Protein AF-A0A9E3QR11-F1 (afdb_monomer_lite)

pLDDT: mean 88.2, std 11.03, range [52.47, 98.56]

Radius of gyration: 28.75 Å; chains: 1; bounding box: 60×52×91 Å

Foldseek 3Di:
DVVVLVLQPAFPPLSVVVVVVLVVQLVVQLVVLVVVPDDSVRSNVRSVVVSPCDPVNSVVSRVVSFDPVLVVLVPDDPVVSVVVLLCQLVVVLVVVVVVQCVDPVSVVLQVLLPPLLVVLCVLLSVLSSLLSSLVCCCPVRVDPPPVSVVSLDCVSLVSLVVSQVSLVVSLVVLVVVLVVCVVVVNDDPVCSVVSNCSSVSSNVSSNVSSVVSVVSSVVSVVVVVVRPDPPPPPPPPDDPPDD

Secondary structure (DSSP, 8-state):
-HHHHHH--PPTTHHHHHHHHHHHHHHHHHHHHHHTT--HHHHHHHHHHHT---HHHHHHHHHHHS-HHHHHHHTS-HHHHHHHHHHHHHHHHHHHHHHHHHSHHHHHHHHHTHHHHHHHHHHHHHHHHHHHHHHIIIIIS----HHHHHT--SHHHHHHHHHHHHHHHHHHHHHHHHHHHHHTT-S-GGGHHHHTTTTHHHHHHHHHHHHHHHHHHHHHHHHHHHHS---------SS----

Sequence (243 aa):
MLELEARVDLPYPERALVIDELAGELEAAYAQHRASGLSPEAAEAAALDQLRLDPGAIASLEALHLPAVRRAVARLPASLSGWVELLAAALPLAGFMAFAFSEVPMLLFLREGGFALWLSLALGALALLLELQRAVVWLVLRDHSGASLRMDTPTPLYLAAATLCVGLQGAALGYYVVVGLWADGRLEGRRLPEALREPLPTLVVAATLAALVVLLHASIKAGLRALRVPSRPASSGEGEERR

Structure (mmCIF, N/CA/C/O backbone):
data_AF-A0A9E3QR11-F1
#
_entry.id   AF-A0A9E3QR11-F1
#
loop_
_atom_site.group_PDB
_atom_site.id
_atom_site.type_symbol
_atom_site.label_atom_id
_atom_site.label_alt_id
_atom_site.label_comp_id
_atom_site.label_asym_id
_atom_site.label_entity_id
_atom_site.label_seq_id
_atom_site.pdbx_PDB_ins_code
_atom_site.Cartn_x
_atom_site.Cartn_y
_atom_site.Cartn_z
_atom_site.occupancy
_atom_site.B_iso_or_equiv
_atom_site.auth_seq_id
_atom_site.auth_comp_id
_atom_site.auth_asym_id
_atom_site.auth_atom_id
_atom_site.pdbx_PDB_model_num
ATOM 1 N N . MET A 1 1 ? -15.166 -9.746 33.180 1.00 63.69 1 MET A N 1
ATOM 2 C CA . MET A 1 1 ? -14.322 -9.002 32.213 1.00 63.69 1 MET A CA 1
ATOM 3 C C . MET A 1 1 ? -14.346 -9.601 30.805 1.00 63.69 1 MET A C 1
ATOM 5 O O . MET A 1 1 ? -14.736 -8.886 29.896 1.00 63.69 1 MET A O 1
ATOM 9 N N . LEU A 1 2 ? -14.024 -10.891 30.612 1.00 69.81 2 LEU A N 1
ATOM 10 C CA . LEU A 1 2 ? -14.016 -11.541 29.281 1.00 69.81 2 LEU A CA 1
ATOM 11 C C . LEU A 1 2 ? -15.347 -11.433 28.509 1.00 69.81 2 LEU A C 1
ATOM 13 O O . LEU A 1 2 ? -15.344 -11.197 27.306 1.00 69.81 2 LEU A O 1
ATOM 17 N N . GLU A 1 3 ? -16.494 -11.543 29.189 1.00 75.50 3 GLU A N 1
ATOM 18 C CA . GLU A 1 3 ? -17.805 -11.328 28.551 1.00 75.50 3 GLU A CA 1
ATOM 19 C C . GLU A 1 3 ? -18.027 -9.880 28.095 1.00 75.50 3 GLU A C 1
ATOM 21 O O . GLU A 1 3 ? -18.687 -9.650 27.086 1.00 75.50 3 GLU A O 1
ATOM 26 N N . LEU A 1 4 ? -17.477 -8.899 28.814 1.00 70.31 4 LEU A N 1
ATOM 27 C CA . LEU A 1 4 ? -17.592 -7.484 28.458 1.00 70.31 4 LEU A CA 1
ATOM 28 C C . LEU A 1 4 ? -16.745 -7.180 27.215 1.00 70.31 4 LEU A C 1
ATOM 30 O O . LEU A 1 4 ? -17.220 -6.556 26.272 1.00 70.31 4 LEU A O 1
ATOM 34 N N . GLU A 1 5 ? -15.522 -7.712 27.179 1.00 75.31 5 GLU A N 1
ATOM 35 C CA . GLU A 1 5 ? -14.600 -7.606 26.044 1.00 75.31 5 GLU A CA 1
ATOM 36 C C . GLU A 1 5 ? -15.158 -8.249 24.764 1.00 75.31 5 GLU A C 1
ATOM 38 O O . GLU A 1 5 ? -14.897 -7.765 23.660 1.00 75.31 5 GLU A O 1
ATOM 43 N N . ALA A 1 6 ? -15.970 -9.302 24.908 1.00 77.19 6 ALA A N 1
ATOM 44 C CA . ALA A 1 6 ? -16.691 -9.929 23.803 1.00 77.19 6 ALA A CA 1
ATOM 45 C C . ALA A 1 6 ? -17.905 -9.112 23.319 1.00 77.19 6 ALA A C 1
ATOM 47 O O . ALA A 1 6 ? -18.309 -9.261 22.167 1.00 77.19 6 ALA A O 1
ATOM 48 N N . ARG A 1 7 ? -18.495 -8.268 24.179 1.00 77.44 7 ARG A N 1
ATOM 49 C CA . ARG A 1 7 ? -19.700 -7.475 23.874 1.00 77.44 7 ARG A CA 1
ATOM 50 C C . ARG A 1 7 ? -19.410 -6.097 23.282 1.00 77.44 7 ARG A C 1
ATOM 52 O O . ARG A 1 7 ? -20.295 -5.557 22.630 1.00 77.44 7 ARG A O 1
ATOM 59 N N . VAL A 1 8 ? -18.224 -5.539 23.517 1.00 76.88 8 VAL A N 1
ATOM 60 C CA . VAL A 1 8 ? -17.811 -4.237 22.971 1.00 76.88 8 VAL A CA 1
ATOM 61 C C . VAL A 1 8 ? -17.216 -4.434 21.573 1.00 76.88 8 VAL A C 1
ATOM 63 O O . VAL A 1 8 ? -16.134 -5.010 21.430 1.00 76.88 8 VAL A O 1
ATOM 66 N N . ASP A 1 9 ? -17.884 -3.933 20.532 1.00 76.12 9 ASP A N 1
ATOM 67 C CA . ASP A 1 9 ? -17.447 -4.040 19.132 1.00 76.12 9 ASP A CA 1
ATOM 68 C C . ASP A 1 9 ? -16.535 -2.870 18.718 1.00 76.12 9 ASP A C 1
ATOM 70 O O . ASP A 1 9 ? -16.694 -2.214 17.685 1.00 76.12 9 ASP A O 1
ATOM 74 N N . LEU A 1 10 ? -15.530 -2.592 19.553 1.00 72.69 10 LEU A N 1
ATOM 75 C CA . LEU A 1 10 ? -14.508 -1.585 19.266 1.00 72.69 10 LEU A CA 1
ATOM 76 C C . LEU A 1 10 ? -13.249 -2.209 18.665 1.00 72.69 10 LEU A C 1
ATOM 78 O O . LEU A 1 10 ? -12.872 -3.323 19.031 1.00 72.69 10 LEU A O 1
ATOM 82 N N . PRO A 1 11 ? -12.548 -1.512 17.762 1.00 68.88 11 PRO A N 1
ATOM 83 C CA . PRO A 1 11 ? -11.209 -1.919 17.365 1.00 68.88 11 PRO A CA 1
ATOM 84 C C . PRO A 1 11 ? -10.223 -1.675 18.523 1.00 68.88 11 PRO A C 1
ATOM 86 O O . PRO A 1 11 ? -10.481 -0.867 19.411 1.00 68.88 11 PRO A O 1
ATOM 89 N N . TYR A 1 12 ? -9.094 -2.385 18.547 1.00 66.25 12 TYR A N 1
ATOM 90 C CA . TYR A 1 12 ? -7.968 -2.012 19.417 1.00 66.25 12 TYR A CA 1
ATOM 91 C C . TYR A 1 12 ? -7.199 -0.820 18.814 1.00 66.25 12 TYR A C 1
ATOM 93 O O . TYR A 1 12 ? -7.068 -0.757 17.605 1.00 66.25 12 TYR A O 1
ATOM 101 N N . PRO A 1 13 ? -6.600 0.086 19.599 1.00 73.00 13 PRO A N 1
ATOM 102 C CA . PRO A 1 13 ? -6.490 0.076 21.054 1.00 73.00 13 PRO A CA 1
ATOM 103 C C . PRO A 1 13 ? -7.721 0.634 21.783 1.00 73.00 13 PRO A C 1
ATOM 105 O O . PRO A 1 13 ? -7.771 0.540 23.005 1.00 73.00 13 PRO A O 1
ATOM 108 N N . GLU A 1 14 ? -8.715 1.184 21.083 1.00 78.50 14 GLU A N 1
ATOM 109 C CA . GLU A 1 14 ? -9.886 1.831 21.692 1.00 78.50 14 GLU A CA 1
ATOM 110 C C . GLU A 1 14 ? -10.667 0.877 22.600 1.00 78.50 14 GLU A C 1
ATOM 112 O O . GLU A 1 14 ? -11.073 1.265 23.690 1.00 78.50 14 GLU A O 1
ATOM 117 N N . ARG A 1 15 ? -10.799 -0.395 22.205 1.00 81.56 15 ARG A N 1
ATOM 118 C CA . ARG A 1 15 ? -11.389 -1.440 23.051 1.00 81.56 15 ARG A CA 1
ATOM 119 C C . ARG A 1 15 ? -10.657 -1.583 24.385 1.00 81.56 15 ARG A C 1
ATOM 121 O O . ARG A 1 15 ? -11.309 -1.683 25.415 1.00 81.56 15 ARG A O 1
ATOM 128 N N . ALA A 1 16 ? -9.323 -1.586 24.371 1.00 81.06 16 ALA A N 1
ATOM 129 C CA . ALA A 1 16 ? -8.531 -1.709 25.594 1.00 81.06 16 ALA A CA 1
ATOM 130 C C . ALA A 1 16 ? -8.710 -0.485 26.497 1.00 81.06 16 ALA A C 1
ATOM 132 O O . ALA A 1 16 ? -8.875 -0.655 27.696 1.00 81.06 16 ALA A O 1
ATOM 133 N N . LEU A 1 17 ? -8.743 0.721 25.918 1.00 82.88 17 LEU A N 1
ATOM 134 C CA . LEU A 1 17 ? -8.998 1.955 26.667 1.00 82.88 17 LEU A CA 1
ATOM 135 C C . LEU A 1 17 ? -10.378 1.939 27.332 1.00 82.88 17 LEU A C 1
ATOM 137 O O . LEU A 1 17 ? -10.474 2.231 28.515 1.00 82.88 17 LEU A O 1
ATOM 141 N N . VAL A 1 18 ? -11.422 1.528 26.606 1.00 85.56 18 VAL A N 1
ATOM 142 C CA . VAL A 1 18 ? -12.781 1.431 27.163 1.00 85.56 18 VAL A CA 1
ATOM 143 C C . VAL A 1 18 ? -12.867 0.363 28.252 1.00 85.56 18 VAL A C 1
ATOM 145 O O . VAL A 1 18 ? -13.527 0.570 29.263 1.00 85.56 18 VAL A O 1
ATOM 148 N N . ILE A 1 19 ? -12.196 -0.779 28.082 1.00 87.25 19 ILE A N 1
ATOM 149 C CA . ILE A 1 19 ? -12.150 -1.816 29.121 1.00 87.25 19 ILE A CA 1
ATOM 150 C C . ILE A 1 19 ? -11.433 -1.305 30.376 1.00 87.25 19 ILE A C 1
ATOM 152 O O . ILE A 1 19 ? -11.893 -1.600 31.475 1.00 87.25 19 ILE A O 1
ATOM 156 N N . ASP A 1 20 ? -10.341 -0.554 30.222 1.00 87.56 20 ASP A N 1
ATOM 157 C CA . ASP A 1 20 ? -9.576 0.026 31.334 1.00 87.56 20 ASP A CA 1
ATOM 158 C C . ASP A 1 20 ? -10.377 1.121 32.061 1.00 87.56 20 ASP A C 1
ATOM 160 O O . ASP A 1 20 ? -10.442 1.139 33.288 1.00 87.56 20 ASP A O 1
ATOM 164 N N . GLU A 1 21 ? -11.088 1.970 31.313 1.00 87.75 21 GLU A N 1
ATOM 165 C CA . GLU A 1 21 ? -12.001 2.980 31.863 1.00 87.75 21 GLU A CA 1
ATOM 166 C C . GLU A 1 21 ? -13.141 2.326 32.660 1.00 87.75 21 GLU A C 1
ATOM 168 O O . GLU A 1 21 ? -13.361 2.666 33.823 1.00 87.75 21 GLU A O 1
ATOM 173 N N . LEU A 1 22 ? -13.799 1.310 32.090 1.00 89.94 22 LEU A N 1
ATOM 174 C CA . LEU A 1 22 ? -14.865 0.559 32.764 1.00 89.94 22 LEU A CA 1
ATOM 175 C C . LEU A 1 22 ? -14.355 -0.222 33.981 1.00 89.94 22 LEU A C 1
ATOM 177 O O . LEU A 1 22 ? -15.089 -0.389 34.955 1.00 89.94 22 LEU A O 1
ATOM 181 N N . ALA A 1 23 ? -13.110 -0.704 33.947 1.00 89.94 23 ALA A N 1
ATOM 182 C CA . ALA A 1 23 ? -12.474 -1.328 35.102 1.00 89.94 23 ALA A CA 1
ATOM 183 C C . ALA A 1 23 ? -12.284 -0.314 36.237 1.00 89.94 23 ALA A C 1
ATOM 185 O O . ALA A 1 23 ? -12.636 -0.610 37.379 1.00 89.94 23 ALA A O 1
ATOM 186 N N . GLY A 1 24 ? -11.809 0.892 35.915 1.00 91.56 24 GLY A N 1
ATOM 187 C CA . GLY A 1 24 ? -11.679 1.987 36.874 1.00 91.56 24 GLY A CA 1
ATOM 188 C C . GLY A 1 24 ? -13.022 2.415 37.475 1.00 91.56 24 GLY A C 1
ATOM 189 O O . GLY A 1 24 ? -13.122 2.601 38.689 1.00 91.56 24 GLY A O 1
ATOM 190 N N . GLU A 1 25 ? -14.078 2.512 36.661 1.00 92.62 25 GLU A N 1
ATOM 191 C CA . GLU A 1 25 ? -15.431 2.806 37.151 1.00 92.62 25 GLU A CA 1
ATOM 192 C C . GLU A 1 25 ? -15.971 1.696 38.063 1.00 92.62 25 GLU A C 1
ATOM 194 O O . GLU A 1 25 ? -16.582 1.986 39.096 1.00 92.62 25 GLU A O 1
ATOM 199 N N . LEU A 1 26 ? -15.709 0.429 37.727 1.00 92.81 26 LEU A N 1
ATOM 200 C CA . LEU A 1 26 ? -16.100 -0.718 38.547 1.00 92.81 26 LEU A CA 1
ATOM 201 C C . LEU A 1 26 ? -15.390 -0.720 39.899 1.00 92.81 26 LEU A C 1
ATOM 203 O O . LEU A 1 26 ? -16.038 -0.919 40.927 1.00 92.81 26 LEU A O 1
ATOM 207 N N . GLU A 1 27 ? -14.084 -0.460 39.915 1.00 94.31 27 GLU A N 1
ATOM 208 C CA . GLU A 1 27 ? -13.310 -0.340 41.151 1.00 94.31 27 GLU A CA 1
ATOM 209 C C . GLU A 1 27 ? -13.798 0.828 42.014 1.00 94.31 27 GLU A C 1
ATOM 211 O O . GLU A 1 27 ? -13.944 0.677 43.231 1.00 94.31 27 GLU A O 1
ATOM 216 N N . ALA A 1 28 ? -14.115 1.973 41.402 1.00 95.50 28 ALA A N 1
ATOM 217 C CA . ALA A 1 28 ? -14.655 3.131 42.105 1.00 95.50 28 ALA A CA 1
ATOM 218 C C . ALA A 1 28 ? -16.034 2.837 42.725 1.00 95.50 28 ALA A C 1
ATOM 220 O O . ALA A 1 28 ? -16.250 3.118 43.908 1.00 95.50 28 ALA A O 1
ATOM 221 N N . ALA A 1 29 ? -16.946 2.222 41.963 1.00 94.81 29 ALA A N 1
ATOM 222 C CA . ALA A 1 29 ? -18.263 1.816 42.451 1.00 94.81 29 ALA A CA 1
ATOM 223 C C . ALA A 1 29 ? -18.148 0.780 43.581 1.00 94.81 29 ALA A C 1
ATOM 225 O O . ALA A 1 29 ? -18.793 0.910 44.624 1.00 94.81 29 ALA A O 1
ATOM 226 N N . TYR A 1 30 ? -17.266 -0.210 43.427 1.00 95.19 30 TYR A N 1
ATOM 227 C CA . TYR A 1 30 ? -16.974 -1.188 44.471 1.00 95.19 30 TYR A CA 1
ATOM 228 C C . TYR A 1 30 ? -16.455 -0.518 45.751 1.00 95.19 30 TYR A C 1
ATOM 230 O O . TYR A 1 30 ? -16.974 -0.780 46.839 1.00 95.19 30 TYR A O 1
ATOM 238 N N . ALA A 1 31 ? -15.472 0.382 45.647 1.00 96.50 31 ALA A N 1
ATOM 239 C CA . ALA A 1 31 ? -14.917 1.099 46.793 1.00 96.50 31 ALA A CA 1
ATOM 240 C C . ALA A 1 31 ? -15.982 1.939 47.518 1.00 96.50 31 ALA A C 1
ATOM 242 O O . ALA A 1 31 ? -16.019 1.963 48.752 1.00 96.50 31 ALA A O 1
ATOM 243 N N . GLN A 1 32 ? -16.891 2.566 46.768 1.00 97.56 32 GLN A N 1
ATOM 244 C CA . GLN A 1 32 ? -18.028 3.301 47.319 1.00 97.56 32 GLN A CA 1
ATOM 245 C C . GLN A 1 32 ? -18.979 2.386 48.110 1.00 97.56 32 GLN A C 1
ATOM 247 O O . GLN A 1 32 ? -19.349 2.715 49.239 1.00 97.56 32 GLN A O 1
ATOM 252 N N . HIS A 1 33 ? -19.332 1.217 47.565 1.00 97.12 33 HIS A N 1
ATOM 253 C CA . HIS A 1 33 ? -20.176 0.219 48.241 1.00 97.12 33 HIS A CA 1
ATOM 254 C C . HIS A 1 33 ? -19.495 -0.408 49.464 1.00 97.12 33 HIS A C 1
ATOM 256 O O . HIS A 1 33 ? -20.130 -0.708 50.474 1.00 97.12 33 HIS A O 1
ATOM 262 N N . ARG A 1 34 ? -18.170 -0.555 49.434 1.00 97.81 34 ARG A N 1
ATOM 263 C CA . ARG A 1 34 ? -17.393 -0.967 50.611 1.00 97.81 34 ARG A CA 1
ATOM 264 C C . ARG A 1 34 ? -17.427 0.089 51.709 1.00 97.81 34 ARG A C 1
ATOM 266 O O . ARG A 1 34 ? -17.593 -0.260 52.877 1.00 97.81 34 ARG A O 1
ATOM 273 N N . ALA A 1 35 ? -17.312 1.366 51.348 1.00 97.44 35 ALA A N 1
ATOM 274 C CA . ALA A 1 35 ? -17.381 2.474 52.297 1.00 97.44 35 ALA A CA 1
ATOM 275 C C . ALA A 1 35 ? -18.769 2.616 52.951 1.00 97.44 35 ALA A C 1
ATOM 277 O O . ALA A 1 35 ? -18.856 3.077 54.088 1.00 97.44 35 ALA A O 1
ATOM 278 N N . SER A 1 36 ? -19.842 2.173 52.284 1.00 97.12 36 SER A N 1
ATOM 279 C CA . SER A 1 36 ? -21.196 2.128 52.857 1.00 97.12 36 SER A CA 1
ATOM 280 C C . SER A 1 36 ? -21.457 0.911 53.758 1.00 97.12 36 SER A C 1
ATOM 282 O O . SER A 1 36 ? -22.539 0.796 54.333 1.00 97.12 36 SER A O 1
ATOM 284 N N . GLY A 1 37 ? -20.465 0.030 53.937 1.00 98.00 37 GLY A N 1
ATOM 285 C CA . GLY A 1 37 ? -20.519 -1.096 54.871 1.00 98.00 37 GLY A CA 1
ATOM 286 C C . GLY A 1 37 ? -20.979 -2.423 54.266 1.00 98.00 37 GLY A C 1
ATOM 287 O O . GLY A 1 37 ? -21.199 -3.375 55.016 1.00 98.00 37 GLY A O 1
ATOM 288 N N . LEU A 1 38 ? -21.110 -2.528 52.938 1.00 98.00 38 LEU A N 1
ATOM 289 C CA . LEU A 1 38 ? -21.446 -3.798 52.291 1.00 98.00 38 LEU A CA 1
ATOM 290 C C . LEU A 1 38 ? -20.303 -4.820 52.421 1.00 98.00 38 LEU A C 1
ATOM 292 O O . LEU A 1 38 ? -19.108 -4.486 52.424 1.00 98.00 38 LEU A O 1
ATOM 296 N N . SER A 1 39 ? -20.672 -6.102 52.510 1.00 97.56 39 SER A N 1
ATOM 297 C CA . SER A 1 39 ? -19.702 -7.198 52.419 1.00 97.56 39 SER A CA 1
ATOM 298 C C . SER A 1 39 ? -18.997 -7.170 51.051 1.00 97.56 39 SER A C 1
ATOM 300 O O . SER A 1 39 ? -19.536 -6.589 50.111 1.00 97.56 39 SER A O 1
ATOM 302 N N . PRO A 1 40 ? -17.796 -7.763 50.912 1.00 96.12 40 PRO A N 1
ATOM 303 C CA . PRO A 1 40 ? -17.062 -7.747 49.644 1.00 96.12 40 PRO A CA 1
ATOM 304 C C . PRO A 1 40 ? -17.897 -8.292 48.478 1.00 96.12 40 PRO A C 1
ATOM 306 O O . PRO A 1 40 ? -18.064 -7.613 47.473 1.00 96.12 40 PRO A O 1
ATOM 309 N N . GLU A 1 41 ? -18.518 -9.456 48.667 1.00 95.31 41 GLU A N 1
ATOM 310 C CA . GLU A 1 41 ? -19.367 -10.103 47.659 1.00 95.31 41 GLU A CA 1
ATOM 311 C C . GLU A 1 41 ? -20.591 -9.246 47.292 1.00 95.31 41 GLU A C 1
ATOM 313 O O . GLU A 1 41 ? -20.936 -9.113 46.120 1.00 95.31 41 GLU A O 1
ATOM 318 N N . ALA A 1 42 ? -21.234 -8.613 48.283 1.00 95.88 42 ALA A N 1
ATOM 319 C CA . ALA A 1 42 ? -22.389 -7.752 48.037 1.00 95.88 42 ALA A CA 1
ATOM 320 C C . ALA A 1 42 ? -21.998 -6.440 47.339 1.00 95.88 42 ALA A C 1
ATOM 322 O O . ALA A 1 42 ? -22.742 -5.958 46.489 1.00 95.88 42 ALA A O 1
ATOM 3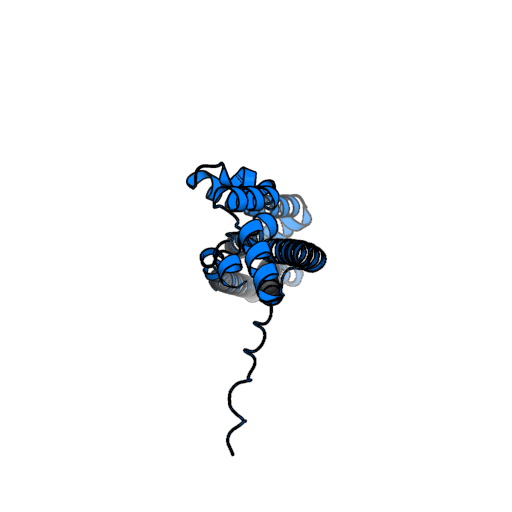23 N N . ALA A 1 43 ? -20.838 -5.870 47.678 1.00 94.25 43 ALA A N 1
ATOM 324 C CA . ALA A 1 43 ? -20.316 -4.665 47.043 1.00 94.25 43 ALA A CA 1
ATOM 325 C C . ALA A 1 43 ? -19.929 -4.920 45.581 1.00 94.25 43 ALA A C 1
ATOM 327 O O . ALA A 1 43 ? -20.207 -4.083 44.728 1.00 94.25 43 ALA A O 1
ATOM 328 N N . GLU A 1 44 ? -19.333 -6.076 45.282 1.00 91.62 44 GLU A N 1
ATOM 329 C CA . GLU A 1 44 ? -19.010 -6.484 43.912 1.00 91.62 44 GLU A CA 1
ATOM 330 C C . GLU A 1 44 ? -20.280 -6.696 43.083 1.00 91.62 44 GLU A C 1
ATOM 332 O O . GLU A 1 44 ? -20.412 -6.124 42.001 1.00 91.62 44 GLU A O 1
ATOM 337 N N . ALA A 1 45 ? -21.255 -7.442 43.613 1.00 92.06 45 ALA A N 1
ATOM 338 C CA . ALA A 1 45 ? -22.534 -7.653 42.941 1.00 92.06 45 ALA A CA 1
ATOM 339 C C . ALA A 1 45 ? -23.281 -6.331 42.685 1.00 92.06 45 ALA A C 1
ATOM 341 O O . ALA A 1 45 ? -23.808 -6.125 41.592 1.00 92.06 45 ALA A O 1
ATOM 342 N N . ALA A 1 46 ? -23.291 -5.418 43.661 1.00 94.19 46 ALA A N 1
ATOM 343 C CA . ALA A 1 46 ? -23.912 -4.103 43.521 1.00 94.19 46 ALA A CA 1
ATOM 344 C C . ALA A 1 46 ? -23.177 -3.210 42.509 1.00 94.19 46 ALA A C 1
ATOM 346 O O . ALA A 1 46 ? -23.828 -2.534 41.714 1.00 94.19 46 ALA A O 1
ATOM 347 N N . ALA A 1 47 ? -21.840 -3.225 42.498 1.00 92.56 47 ALA A N 1
ATOM 348 C CA . ALA A 1 47 ? -21.042 -2.481 41.527 1.00 92.56 47 ALA A CA 1
ATOM 349 C C . ALA A 1 47 ? -21.287 -2.988 40.097 1.00 92.56 47 ALA A C 1
ATOM 351 O O . ALA A 1 47 ? -21.499 -2.187 39.190 1.00 92.56 47 ALA A O 1
ATOM 352 N N . LEU A 1 48 ? -21.338 -4.311 39.904 1.00 90.50 48 LEU A N 1
ATOM 353 C CA . LEU A 1 48 ? -21.660 -4.920 38.612 1.00 90.50 48 LEU A CA 1
ATOM 354 C C . LEU A 1 48 ? -23.084 -4.596 38.151 1.00 90.50 48 LEU A C 1
ATOM 356 O O . LEU A 1 48 ? -23.281 -4.336 36.967 1.00 90.50 48 LEU A O 1
ATOM 360 N N . ASP A 1 49 ? -24.069 -4.603 39.055 1.00 91.69 49 ASP A N 1
ATOM 361 C CA . ASP A 1 49 ? -25.453 -4.255 38.712 1.00 91.69 49 ASP A CA 1
ATOM 362 C C . ASP A 1 49 ? -25.592 -2.764 38.362 1.00 91.69 49 ASP A C 1
ATOM 364 O O . ASP A 1 49 ? -26.259 -2.420 37.388 1.00 91.69 49 ASP A O 1
ATOM 368 N N . GLN A 1 50 ? -24.877 -1.887 39.075 1.00 90.94 50 GLN A N 1
ATOM 369 C CA . GLN A 1 50 ? -24.797 -0.454 38.775 1.00 90.94 50 GLN A CA 1
ATOM 370 C C . GLN A 1 50 ? -24.141 -0.175 37.413 1.00 90.94 50 GLN A C 1
ATOM 372 O O . GLN A 1 50 ? -24.572 0.729 36.700 1.00 90.94 50 GLN A O 1
ATOM 377 N N . LEU A 1 51 ? -23.132 -0.966 37.038 1.00 88.06 51 LEU A N 1
ATOM 378 C CA . LEU A 1 51 ? -22.433 -0.906 35.749 1.00 88.06 51 LEU A CA 1
ATOM 379 C C . LEU A 1 51 ? -23.022 -1.847 34.695 1.00 88.06 51 LEU A C 1
ATOM 381 O O . LEU A 1 51 ? -22.352 -2.169 33.709 1.00 88.06 51 LEU A O 1
ATOM 385 N N . ARG A 1 52 ? -24.278 -2.293 34.843 1.00 86.00 52 ARG A N 1
ATOM 386 C CA . ARG A 1 52 ? -24.958 -3.019 33.764 1.00 86.00 52 ARG A CA 1
ATOM 387 C C . ARG A 1 52 ? -25.121 -2.106 32.562 1.00 86.00 52 ARG A C 1
ATOM 389 O O . ARG A 1 52 ? -26.093 -1.370 32.438 1.00 86.00 52 ARG A O 1
ATOM 396 N N . LEU A 1 53 ? -24.171 -2.228 31.643 1.00 80.00 53 LEU A N 1
ATOM 397 C CA . LEU A 1 53 ? -24.231 -1.608 30.336 1.00 80.00 53 LEU A CA 1
ATOM 398 C C . LEU A 1 53 ? -25.360 -2.275 29.547 1.00 80.00 53 LEU A C 1
ATOM 400 O O . LEU A 1 53 ? -25.255 -3.420 29.072 1.00 80.00 53 LEU A O 1
ATOM 404 N N . ASP A 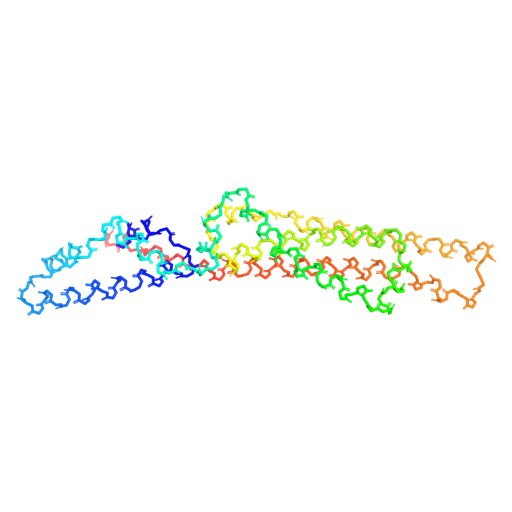1 54 ? -26.472 -1.558 29.447 1.00 86.75 54 ASP A N 1
ATOM 405 C CA . ASP A 1 54 ? -27.521 -1.888 28.506 1.00 86.75 54 ASP A CA 1
ATOM 406 C C . ASP A 1 54 ? -26.976 -1.742 27.067 1.00 86.75 54 ASP A C 1
ATOM 408 O O . ASP A 1 54 ? -25.973 -1.061 26.828 1.00 86.75 54 ASP A O 1
ATOM 412 N N . PRO A 1 55 ? -27.592 -2.401 26.071 1.00 82.06 55 PRO A N 1
ATOM 413 C CA . PRO A 1 55 ? -27.133 -2.299 24.686 1.00 82.06 55 PRO A CA 1
ATOM 414 C C . PRO A 1 55 ? -27.051 -0.848 24.175 1.00 82.06 55 PRO A C 1
ATOM 416 O O . PRO A 1 55 ? -26.212 -0.548 23.327 1.00 82.06 55 PRO A O 1
ATOM 419 N N . GLY A 1 56 ? -27.888 0.055 24.704 1.00 85.25 56 GLY A N 1
ATOM 420 C CA . GLY A 1 56 ? -27.869 1.481 24.378 1.00 85.25 56 GLY A CA 1
ATOM 421 C C . GLY A 1 56 ? -26.634 2.220 24.908 1.00 85.25 56 GLY A C 1
ATOM 422 O O . GLY A 1 56 ? -26.026 2.994 24.162 1.00 85.25 56 GLY A O 1
ATOM 423 N N . ALA A 1 57 ? -26.222 1.967 26.154 1.00 85.25 57 ALA A N 1
ATOM 424 C CA . ALA A 1 57 ? -25.001 2.531 26.727 1.00 85.25 57 ALA A CA 1
ATOM 425 C C . ALA A 1 57 ? -23.753 2.031 25.997 1.00 85.25 57 ALA A C 1
ATOM 427 O O . ALA A 1 57 ? -22.886 2.845 25.684 1.00 85.25 57 ALA A O 1
ATOM 428 N N . ILE A 1 58 ? -23.691 0.737 25.647 1.00 83.06 58 ILE A N 1
ATOM 429 C CA . ILE A 1 58 ? -22.571 0.178 24.866 1.00 83.06 58 ILE A CA 1
ATOM 430 C C . ILE A 1 58 ? -22.451 0.909 23.524 1.00 83.06 58 ILE A C 1
ATOM 432 O O . ILE A 1 58 ? -21.389 1.441 23.214 1.00 83.06 58 ILE A O 1
ATOM 436 N N . ALA A 1 59 ? -23.548 1.035 22.773 1.00 81.25 59 ALA A N 1
ATOM 437 C CA . ALA A 1 59 ? -23.542 1.742 21.491 1.00 81.25 59 ALA A CA 1
ATOM 438 C C . ALA A 1 59 ? -23.144 3.227 21.626 1.00 81.25 59 ALA A C 1
ATOM 440 O O . ALA A 1 59 ? -22.508 3.799 20.738 1.00 81.25 59 ALA A O 1
ATOM 441 N N . SER A 1 60 ? -23.501 3.865 22.744 1.00 83.75 60 SER A N 1
ATOM 442 C CA . SER A 1 60 ? -23.145 5.261 23.026 1.00 83.75 60 SER A CA 1
ATOM 443 C C . SER A 1 60 ? -21.654 5.421 23.345 1.00 83.75 60 SER A C 1
ATOM 445 O O . SER A 1 60 ? -21.005 6.321 22.808 1.00 83.75 60 SER A O 1
ATOM 447 N N . LEU A 1 61 ? -21.097 4.517 24.158 1.00 83.25 61 LEU A N 1
ATOM 448 C CA . LEU A 1 61 ? -19.661 4.414 24.440 1.00 83.25 61 LEU A CA 1
ATOM 449 C C . LEU A 1 61 ? -18.863 4.180 23.154 1.00 83.25 61 LEU A C 1
ATOM 451 O O . LEU A 1 61 ? -17.876 4.873 22.894 1.00 83.25 61 LEU A O 1
ATOM 455 N N . GLU A 1 62 ? -19.344 3.274 22.303 1.00 82.12 62 GLU A N 1
ATOM 456 C CA . GLU A 1 62 ? -18.744 2.998 21.002 1.00 82.12 62 GLU A CA 1
ATOM 457 C C . GLU A 1 62 ? -18.734 4.243 20.105 1.00 82.12 62 GLU A C 1
ATOM 459 O O . GLU A 1 62 ? -17.707 4.607 19.527 1.00 82.12 62 GLU A O 1
ATOM 464 N N . ALA A 1 63 ? -19.857 4.961 20.032 1.00 81.44 63 ALA A N 1
ATOM 465 C CA . ALA A 1 63 ? -19.990 6.168 19.219 1.00 81.44 63 ALA A CA 1
ATOM 466 C C . ALA A 1 63 ? -19.075 7.325 19.663 1.00 81.44 63 ALA A C 1
ATOM 468 O O . ALA A 1 63 ? -18.702 8.161 18.825 1.00 81.44 63 ALA A O 1
ATOM 469 N N . LEU A 1 64 ? -18.722 7.384 20.951 1.00 82.62 64 LEU A N 1
ATOM 470 C CA . LEU A 1 64 ? -17.779 8.361 21.504 1.00 82.62 64 LEU A CA 1
ATOM 471 C C . LEU A 1 64 ? -16.330 8.044 21.116 1.00 82.62 64 LEU A C 1
ATOM 473 O O . LEU A 1 64 ? -15.563 8.965 20.837 1.00 82.62 64 LEU A O 1
ATOM 477 N N . HIS A 1 65 ? -15.984 6.758 21.031 1.00 80.25 65 HIS A N 1
ATOM 478 C CA . HIS A 1 65 ? -14.611 6.296 20.814 1.00 80.25 65 HIS A CA 1
ATOM 479 C C . HIS A 1 65 ? -14.267 6.049 19.340 1.00 80.25 65 HIS A C 1
ATOM 481 O O . HIS A 1 65 ? -13.094 5.961 18.976 1.00 80.25 65 HIS A O 1
ATOM 487 N N . LEU A 1 66 ? -15.264 5.983 18.453 1.00 77.75 66 LEU A N 1
ATOM 488 C CA . LEU A 1 66 ? -15.025 5.811 17.022 1.00 77.75 66 LEU A CA 1
ATOM 489 C C . LEU A 1 66 ? -14.370 7.059 16.388 1.00 77.75 66 LEU A C 1
ATOM 491 O O . LEU A 1 66 ? -14.916 8.171 16.488 1.00 77.75 66 LEU A O 1
ATOM 495 N N . PRO A 1 67 ? -13.268 6.893 15.624 1.00 80.44 67 PRO A N 1
ATOM 496 C CA . PRO A 1 67 ? -12.650 7.983 14.876 1.00 80.44 67 PRO A CA 1
ATOM 497 C C . PRO A 1 67 ? -13.675 8.734 14.021 1.00 80.44 67 PRO A C 1
ATOM 499 O O . PRO A 1 67 ? -14.537 8.122 13.384 1.00 80.44 67 PRO A O 1
ATOM 502 N N . ALA A 1 68 ? -13.577 10.067 13.964 1.00 85.06 68 ALA A N 1
ATOM 503 C CA . ALA A 1 68 ? -14.502 10.898 13.183 1.00 85.06 68 ALA A CA 1
ATOM 504 C C . ALA A 1 68 ? -14.588 10.448 11.712 1.00 85.06 68 ALA A C 1
ATOM 506 O O . ALA A 1 68 ? -15.675 10.414 11.139 1.00 85.06 68 ALA A O 1
ATOM 507 N N . VAL A 1 69 ? -13.457 10.021 11.139 1.00 83.81 69 VAL A N 1
ATOM 508 C CA . VAL A 1 69 ? -13.381 9.475 9.777 1.00 83.81 69 VAL A CA 1
ATOM 509 C C . VAL A 1 69 ? -14.196 8.189 9.652 1.00 83.81 69 VAL A C 1
ATOM 511 O O . VAL A 1 69 ? -15.033 8.092 8.759 1.00 83.81 69 VAL A O 1
ATOM 514 N N . ARG A 1 70 ? -14.038 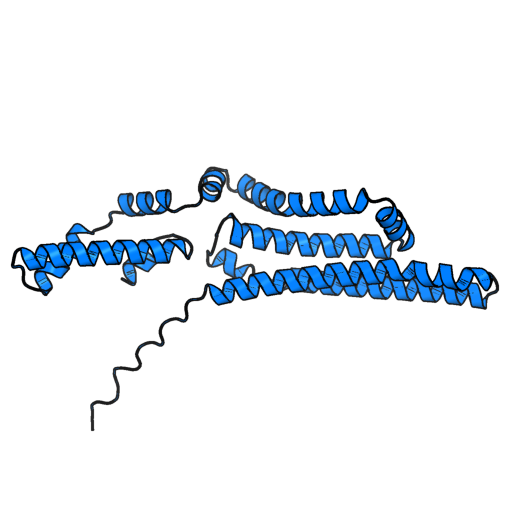7.230 10.574 1.00 82.69 70 ARG A N 1
ATOM 515 C CA . ARG A 1 70 ? -14.820 5.984 10.558 1.00 82.69 70 ARG A CA 1
ATOM 516 C C . ARG A 1 70 ? -16.313 6.259 10.725 1.00 82.69 70 ARG A C 1
ATOM 518 O O . ARG A 1 70 ? -17.112 5.666 10.011 1.00 82.69 70 ARG A O 1
ATOM 525 N N . ARG A 1 71 ? -16.698 7.206 11.589 1.00 83.75 71 ARG A N 1
ATOM 526 C CA . ARG A 1 71 ? -18.103 7.632 11.737 1.00 83.75 71 ARG A CA 1
ATOM 527 C C . ARG A 1 71 ? -18.666 8.245 10.457 1.00 83.75 71 ARG A C 1
ATOM 529 O O . ARG A 1 71 ? -19.821 7.992 10.127 1.00 83.75 71 ARG A O 1
ATOM 536 N N . ALA A 1 72 ? -17.872 9.034 9.736 1.00 88.56 72 ALA A N 1
ATOM 537 C CA . ALA A 1 72 ? -18.279 9.592 8.451 1.00 88.56 72 ALA A CA 1
ATOM 538 C C . ALA A 1 72 ? -18.441 8.494 7.386 1.00 88.56 72 ALA A C 1
ATOM 540 O O . ALA A 1 72 ? -19.461 8.461 6.702 1.00 88.56 72 ALA A O 1
ATOM 541 N N . VAL A 1 73 ? -17.483 7.565 7.294 1.00 87.31 73 VAL A N 1
ATOM 542 C CA . VAL A 1 73 ? -17.510 6.455 6.326 1.00 87.31 73 VAL A CA 1
ATOM 543 C C . VAL A 1 73 ? -18.645 5.471 6.620 1.00 87.31 73 VAL A C 1
ATOM 545 O O . VAL A 1 73 ? -19.317 5.037 5.693 1.00 87.31 73 VAL A O 1
ATOM 548 N N . ALA A 1 74 ? -18.934 5.181 7.891 1.00 84.81 74 ALA A N 1
ATOM 549 C CA . ALA A 1 74 ? -20.009 4.270 8.293 1.00 84.81 74 ALA A CA 1
ATOM 550 C C . ALA A 1 74 ? -21.421 4.768 7.929 1.00 84.81 74 ALA A C 1
ATOM 552 O O . ALA A 1 74 ? -22.363 3.982 7.902 1.00 84.81 74 ALA A O 1
ATOM 553 N N . ARG A 1 75 ? -21.587 6.067 7.643 1.00 90.25 75 ARG A N 1
ATOM 554 C CA . ARG A 1 75 ? -22.858 6.634 7.158 1.00 90.25 75 ARG A CA 1
ATOM 555 C C . ARG A 1 75 ? -23.066 6.430 5.659 1.00 90.25 75 ARG A C 1
ATOM 557 O O . ARG A 1 75 ? -24.158 6.699 5.161 1.00 90.25 75 ARG A O 1
ATOM 564 N N . LEU A 1 76 ? -22.031 6.017 4.933 1.00 90.94 76 LEU A N 1
ATOM 565 C CA . LEU A 1 76 ? -22.114 5.791 3.499 1.00 90.94 76 LEU A CA 1
ATOM 566 C C . LEU A 1 76 ? -22.702 4.400 3.206 1.00 90.94 76 LEU A C 1
ATOM 568 O O . LEU A 1 76 ? -22.440 3.448 3.940 1.00 90.94 76 LEU A O 1
ATOM 572 N N . PRO A 1 77 ? -23.453 4.247 2.102 1.00 92.50 77 PRO A N 1
ATOM 573 C CA . PRO A 1 77 ? -23.763 2.941 1.535 1.00 92.50 77 PRO A CA 1
ATOM 574 C C . PRO A 1 77 ? -22.494 2.097 1.358 1.00 92.50 77 PRO A C 1
ATOM 576 O O . PRO A 1 77 ? -21.460 2.620 0.940 1.00 92.50 77 PRO A O 1
ATOM 579 N N . ALA A 1 78 ? -22.592 0.784 1.579 1.00 84.38 78 ALA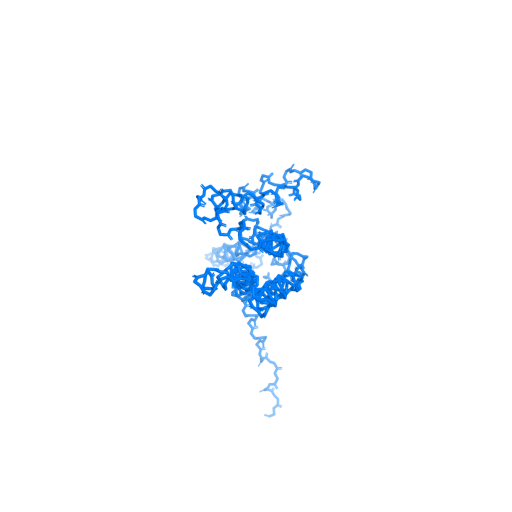 A N 1
ATOM 580 C CA . ALA A 1 78 ? -21.458 -0.143 1.465 1.00 84.38 78 ALA A CA 1
ATOM 581 C C . ALA A 1 78 ? -20.763 -0.112 0.087 1.00 84.38 78 ALA A C 1
ATOM 583 O O . ALA A 1 78 ? -19.573 -0.392 -0.025 1.00 84.38 78 ALA A O 1
ATOM 584 N N . SER A 1 79 ? -21.483 0.261 -0.976 1.00 90.25 79 SER A N 1
ATOM 585 C CA . SER A 1 79 ? -20.888 0.463 -2.300 1.00 90.25 79 SER A CA 1
ATOM 586 C C . SER A 1 79 ? -19.944 1.666 -2.344 1.00 90.25 79 SER A C 1
ATOM 588 O O . SER A 1 79 ? -18.926 1.605 -3.024 1.00 90.25 79 SER A O 1
ATOM 590 N N . LEU A 1 80 ? -20.252 2.749 -1.623 1.00 92.44 80 LEU A N 1
ATOM 591 C CA . LEU A 1 80 ? -19.452 3.974 -1.596 1.00 92.44 80 LEU A CA 1
ATOM 592 C C . LEU A 1 80 ? -18.271 3.886 -0.628 1.00 92.44 80 LEU A C 1
ATOM 594 O O . LEU A 1 80 ? -17.236 4.484 -0.911 1.00 92.44 80 LEU A O 1
ATOM 598 N N . SER A 1 81 ? -18.383 3.134 0.472 1.00 87.25 81 SER A N 1
ATOM 599 C CA . SER A 1 81 ? -17.267 2.969 1.415 1.00 87.25 81 SER A CA 1
ATOM 600 C C . SER A 1 81 ? -16.044 2.346 0.735 1.00 87.25 81 SER A C 1
ATOM 602 O O . SER A 1 81 ? -14.941 2.873 0.869 1.00 87.25 81 SER A O 1
ATOM 604 N N . GLY A 1 82 ? -16.251 1.320 -0.099 1.00 87.62 82 GLY A N 1
ATOM 605 C CA . GLY A 1 82 ? -15.175 0.704 -0.880 1.00 87.62 82 GLY A CA 1
ATOM 606 C C . GLY A 1 82 ? -14.499 1.677 -1.854 1.00 87.62 82 GLY A C 1
ATOM 607 O O . GLY A 1 82 ? -13.278 1.659 -2.002 1.00 87.62 82 GLY A O 1
ATOM 608 N N . TRP A 1 83 ? -15.261 2.585 -2.476 1.00 92.88 83 TRP A N 1
ATOM 609 C CA . TRP A 1 83 ? -14.688 3.637 -3.326 1.00 92.88 83 TRP A CA 1
ATOM 610 C C . TRP A 1 83 ? -13.888 4.658 -2.526 1.00 92.88 83 TRP A C 1
ATOM 612 O O . TRP A 1 83 ? -12.836 5.089 -2.987 1.00 92.88 83 TRP A O 1
ATOM 622 N N . VAL A 1 84 ? -14.35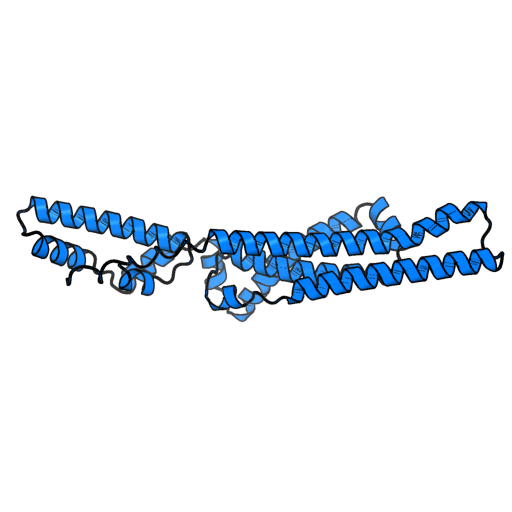6 5.043 -1.337 1.00 91.62 84 VAL A N 1
ATOM 623 C CA . VAL A 1 84 ? -13.626 5.977 -0.470 1.00 91.62 84 VAL A CA 1
ATOM 624 C C . VAL A 1 84 ? -12.302 5.368 -0.021 1.00 91.62 84 VAL A C 1
ATOM 626 O O . VAL A 1 84 ? -11.284 6.048 -0.096 1.00 91.62 84 VAL A O 1
ATOM 629 N N . GLU A 1 85 ? -12.285 4.095 0.374 1.00 89.75 85 GLU A N 1
ATOM 630 C CA . GLU A 1 85 ? -11.052 3.369 0.708 1.00 89.75 85 GLU A CA 1
ATOM 631 C C . GLU A 1 85 ? -10.073 3.333 -0.468 1.00 89.75 85 GLU A C 1
ATOM 633 O O . GLU A 1 85 ? -8.895 3.667 -0.312 1.00 89.75 85 GLU A O 1
ATOM 638 N N . LEU A 1 86 ? -10.570 2.986 -1.659 1.00 91.69 86 LEU A N 1
ATOM 639 C CA . LEU A 1 86 ? -9.760 2.947 -2.871 1.00 91.69 86 LEU A CA 1
ATOM 640 C C . LEU A 1 86 ? -9.198 4.328 -3.220 1.00 91.69 86 LEU A C 1
ATOM 642 O O . LEU A 1 86 ? -8.014 4.447 -3.515 1.00 91.69 86 LEU A O 1
ATOM 646 N N . LEU A 1 87 ? -10.020 5.379 -3.171 1.00 94.31 87 LEU A N 1
ATOM 647 C CA . LEU A 1 87 ? -9.593 6.749 -3.460 1.00 94.31 87 LEU A CA 1
ATOM 648 C C . LEU A 1 87 ? -8.598 7.262 -2.419 1.00 94.31 87 LEU A C 1
ATOM 650 O O . LEU A 1 87 ? -7.618 7.905 -2.784 1.00 94.31 87 LEU A O 1
ATOM 654 N N . ALA A 1 88 ? -8.807 6.950 -1.142 1.00 91.94 88 ALA A N 1
ATOM 655 C CA . ALA A 1 88 ? -7.898 7.331 -0.068 1.00 91.94 88 ALA A CA 1
ATOM 656 C C . ALA A 1 88 ? -6.508 6.697 -0.243 1.00 91.94 88 ALA A C 1
ATOM 658 O O . ALA A 1 88 ? -5.506 7.337 0.063 1.00 91.94 88 ALA A O 1
ATOM 659 N N . ALA A 1 89 ? -6.439 5.476 -0.780 1.00 91.94 89 ALA A N 1
ATOM 660 C CA . ALA A 1 89 ? -5.184 4.815 -1.132 1.00 91.94 89 ALA A CA 1
ATOM 661 C C . ALA A 1 89 ? -4.593 5.317 -2.462 1.00 91.94 89 ALA A C 1
ATOM 663 O O . ALA A 1 89 ? -3.381 5.500 -2.584 1.00 91.94 89 ALA A O 1
ATOM 664 N N . ALA A 1 90 ? -5.444 5.560 -3.460 1.00 93.62 90 ALA A N 1
ATOM 665 C CA . ALA A 1 90 ? -5.031 5.960 -4.799 1.00 93.62 90 ALA A CA 1
ATOM 666 C C . ALA A 1 90 ? -4.539 7.408 -4.862 1.00 93.62 90 ALA A C 1
ATOM 668 O O . ALA A 1 90 ? -3.614 7.685 -5.615 1.00 93.62 90 ALA A O 1
ATOM 669 N N . LEU A 1 91 ? -5.118 8.332 -4.088 1.00 95.75 91 LEU A N 1
ATOM 670 C CA . LEU A 1 91 ? -4.769 9.755 -4.135 1.00 95.75 91 LEU A CA 1
ATOM 671 C C . LEU A 1 91 ? -3.303 10.032 -3.754 1.00 95.75 91 LEU A C 1
ATOM 673 O O . LEU A 1 91 ? -2.635 10.713 -4.531 1.00 95.75 91 LEU A O 1
ATOM 677 N N . PRO A 1 92 ? -2.753 9.503 -2.639 1.00 93.12 92 PRO A N 1
ATOM 678 C CA . PRO A 1 92 ? -1.335 9.667 -2.321 1.00 93.12 92 PRO A CA 1
ATOM 679 C C . PRO A 1 92 ? -0.422 9.082 -3.399 1.00 93.12 92 PRO A C 1
ATOM 681 O O . PRO A 1 92 ? 0.561 9.714 -3.780 1.00 93.12 92 PRO A O 1
ATOM 684 N N . LEU A 1 93 ? -0.767 7.904 -3.930 1.00 94.19 93 LEU A N 1
ATOM 685 C CA . LEU A 1 93 ? 0.005 7.263 -4.992 1.00 94.19 93 LEU A CA 1
ATOM 686 C C . LEU A 1 93 ? -0.039 8.083 -6.287 1.00 94.19 93 LEU A C 1
ATOM 688 O O . LEU A 1 93 ? 1.001 8.347 -6.879 1.00 94.19 93 LEU A O 1
ATOM 692 N N . ALA A 1 94 ? -1.219 8.535 -6.707 1.00 94.31 94 ALA A N 1
ATOM 693 C CA . ALA A 1 94 ? -1.399 9.379 -7.883 1.00 94.31 94 ALA A CA 1
ATOM 694 C C . ALA A 1 94 ? -0.682 10.725 -7.724 1.00 94.31 94 ALA A C 1
ATOM 696 O O . ALA A 1 94 ? -0.047 11.182 -8.668 1.00 94.31 94 ALA A O 1
ATOM 697 N N . GLY A 1 95 ? -0.729 11.326 -6.532 1.00 95.31 95 GLY A N 1
ATOM 698 C CA . GLY A 1 95 ? 0.008 12.544 -6.205 1.00 95.31 95 GLY A CA 1
ATOM 699 C C . GLY A 1 95 ? 1.520 12.347 -6.293 1.00 95.31 95 GLY A C 1
ATOM 700 O O . GLY A 1 95 ? 2.200 13.145 -6.934 1.00 95.31 95 GLY A O 1
ATOM 701 N N . PHE A 1 96 ? 2.043 11.253 -5.731 1.00 92.12 96 PHE A N 1
ATOM 702 C CA . PHE A 1 96 ? 3.458 10.894 -5.842 1.00 92.12 96 PHE A CA 1
ATOM 703 C C . PHE A 1 96 ? 3.876 10.655 -7.298 1.00 92.12 96 PHE A C 1
ATOM 705 O O . PHE A 1 96 ? 4.901 11.171 -7.734 1.00 92.12 96 PHE A O 1
ATOM 712 N N . MET A 1 97 ? 3.068 9.925 -8.069 1.00 91.12 97 MET A N 1
ATOM 713 C CA . MET A 1 97 ? 3.339 9.670 -9.484 1.00 91.12 97 MET A CA 1
ATOM 714 C C . MET A 1 97 ? 3.287 10.962 -10.305 1.00 91.12 97 MET A C 1
ATOM 716 O O . MET A 1 97 ? 4.181 11.203 -11.107 1.00 91.12 97 MET A O 1
ATOM 720 N N . ALA A 1 98 ? 2.289 11.823 -10.089 1.00 92.88 98 ALA A N 1
ATOM 721 C CA . ALA A 1 98 ? 2.186 13.117 -10.761 1.00 92.88 98 ALA A CA 1
ATOM 722 C C . ALA A 1 98 ? 3.383 14.020 -10.437 1.00 92.88 98 ALA A C 1
ATOM 724 O O . ALA A 1 98 ? 3.950 14.626 -11.344 1.00 92.88 98 ALA A O 1
ATOM 725 N N . PHE A 1 99 ? 3.808 14.054 -9.171 1.00 92.00 99 PHE A N 1
ATOM 726 C CA . PHE A 1 99 ? 5.020 14.749 -8.750 1.00 92.00 99 PHE A CA 1
ATOM 727 C C . PHE A 1 99 ? 6.256 14.185 -9.463 1.00 92.00 99 PHE A C 1
ATOM 729 O O . PHE A 1 99 ? 6.985 14.937 -10.106 1.00 92.00 99 PHE A O 1
ATOM 736 N N . ALA A 1 100 ? 6.439 12.862 -9.455 1.00 87.44 100 ALA A N 1
ATOM 737 C CA . ALA A 1 100 ? 7.553 12.209 -10.136 1.00 87.44 100 ALA A CA 1
ATOM 738 C C . ALA A 1 100 ? 7.563 12.501 -11.647 1.00 87.44 100 ALA A C 1
ATOM 740 O O . ALA A 1 100 ? 8.617 12.790 -12.200 1.00 87.44 100 ALA A O 1
ATOM 741 N N . PHE A 1 101 ? 6.408 12.488 -12.320 1.00 88.75 101 PHE A N 1
ATOM 742 C CA . PHE A 1 101 ? 6.314 12.807 -13.750 1.00 88.75 101 PHE A CA 1
ATOM 743 C C . PHE A 1 101 ? 6.499 14.295 -14.070 1.00 88.75 101 PHE A C 1
ATOM 745 O O . PHE A 1 101 ? 6.824 14.624 -15.211 1.00 88.75 101 PHE A O 1
ATOM 752 N N . SER A 1 102 ? 6.280 15.192 -13.105 1.00 90.31 102 SER A N 1
ATOM 753 C CA . SER A 1 102 ? 6.468 16.633 -13.307 1.00 90.31 102 SER A CA 1
ATOM 754 C C . SER A 1 102 ? 7.946 17.036 -13.378 1.00 90.31 102 SER A C 1
ATOM 756 O O . SER A 1 102 ? 8.283 18.060 -13.973 1.00 90.31 102 SER A O 1
ATOM 758 N N . GLU A 1 103 ? 8.835 16.196 -12.846 1.00 92.38 103 GLU A N 1
ATOM 759 C CA . GLU A 1 103 ? 10.278 16.397 -12.889 1.00 92.38 103 GLU A CA 1
ATOM 760 C C . GLU A 1 103 ? 10.848 15.995 -14.260 1.00 92.38 103 GLU A C 1
ATOM 762 O O . GLU A 1 103 ? 10.869 14.820 -14.637 1.00 92.38 103 GLU A O 1
ATOM 767 N N . VAL A 1 104 ? 11.369 16.972 -15.013 1.00 86.75 104 VAL A N 1
ATOM 768 C CA . VAL A 1 104 ? 11.952 16.759 -16.356 1.00 86.75 104 VAL A CA 1
ATOM 769 C C . VAL A 1 104 ? 13.012 15.643 -16.385 1.00 86.75 104 VAL A C 1
ATOM 771 O O . VAL A 1 104 ? 12.945 14.807 -17.293 1.00 86.75 104 VAL A O 1
ATOM 774 N N . PRO A 1 105 ? 13.959 15.554 -15.424 1.00 89.38 105 PRO A N 1
ATOM 775 C CA . PRO A 1 105 ? 14.944 14.471 -15.409 1.00 89.38 105 PRO A CA 1
ATOM 776 C C . PRO A 1 105 ? 14.301 13.089 -15.271 1.00 89.38 105 PRO A C 1
ATOM 778 O O . PRO A 1 105 ? 14.742 12.136 -15.908 1.00 89.38 105 PRO A O 1
ATOM 781 N N . MET A 1 106 ? 13.228 12.987 -14.483 1.00 88.44 106 MET A N 1
ATOM 782 C CA . MET A 1 106 ? 12.499 11.736 -14.305 1.00 88.44 106 MET A CA 1
ATOM 783 C C . MET A 1 106 ? 11.782 11.345 -15.597 1.00 88.44 106 MET A C 1
ATOM 785 O O . MET A 1 106 ? 11.842 10.195 -16.014 1.00 88.44 106 MET A O 1
ATOM 789 N N . LEU A 1 107 ? 11.155 12.297 -16.289 1.00 88.69 107 LEU A N 1
ATOM 790 C CA . LEU A 1 107 ? 10.472 12.014 -17.551 1.00 88.69 107 LEU A CA 1
ATOM 791 C C . LEU A 1 107 ? 11.433 11.503 -18.640 1.00 88.69 107 LEU A C 1
ATOM 793 O O . LEU A 1 107 ? 11.068 10.609 -19.404 1.00 88.69 107 LEU A O 1
ATOM 797 N N . LEU A 1 108 ? 12.655 12.043 -18.711 1.00 89.06 108 LEU A N 1
ATOM 798 C CA . LEU A 1 108 ? 13.697 11.541 -19.617 1.00 89.06 108 LEU A CA 1
ATOM 799 C C . LEU A 1 108 ? 14.129 10.121 -19.235 1.00 89.06 108 LEU A C 1
ATOM 801 O O . LEU A 1 108 ? 14.079 9.225 -20.075 1.00 89.06 108 LEU A O 1
ATOM 805 N N . PHE A 1 109 ? 14.417 9.896 -17.954 1.00 90.44 109 PHE A N 1
ATOM 806 C CA . PHE A 1 109 ? 14.783 8.587 -17.410 1.00 90.44 109 PHE A CA 1
ATOM 807 C C . PHE A 1 109 ? 13.727 7.505 -17.701 1.00 90.44 109 PHE A C 1
ATOM 809 O O . PHE A 1 109 ? 14.041 6.369 -18.051 1.00 90.44 109 PHE A O 1
ATOM 816 N N . LEU A 1 110 ? 12.448 7.867 -17.615 1.00 89.06 110 LEU A N 1
ATOM 817 C CA . LEU A 1 110 ? 11.329 6.975 -17.907 1.00 89.06 110 LEU A CA 1
ATOM 818 C C . LEU A 1 110 ? 11.179 6.669 -19.401 1.00 89.06 110 LEU A C 1
ATOM 820 O O . LEU A 1 110 ? 10.771 5.567 -19.769 1.00 89.06 110 LEU A O 1
ATOM 824 N N . ARG A 1 111 ? 11.502 7.632 -20.272 1.00 89.62 111 ARG A N 1
ATOM 825 C CA . ARG A 1 111 ? 11.478 7.429 -21.727 1.00 89.62 111 ARG A CA 1
ATOM 826 C C . ARG A 1 111 ? 12.571 6.468 -22.189 1.00 89.62 111 ARG A C 1
ATOM 828 O O . ARG A 1 111 ? 12.312 5.688 -23.100 1.00 89.62 111 ARG A O 1
ATOM 835 N N . GLU A 1 112 ? 13.738 6.493 -21.550 1.00 89.88 112 GLU A N 1
ATOM 836 C CA . GLU A 1 112 ? 14.872 5.613 -21.872 1.00 89.88 112 GLU A CA 1
ATOM 837 C C . GLU A 1 112 ? 14.565 4.129 -21.614 1.00 89.88 112 GLU A C 1
ATOM 839 O O . GLU A 1 112 ? 14.933 3.272 -22.411 1.00 89.88 112 GLU A O 1
ATOM 844 N N . GLY A 1 113 ? 13.815 3.805 -20.555 1.00 86.25 113 GLY A N 1
ATOM 845 C CA . GLY A 1 113 ? 13.543 2.408 -20.185 1.00 86.25 113 GLY A CA 1
ATOM 846 C C . GLY A 1 113 ? 12.568 1.642 -21.100 1.00 86.25 113 GLY A C 1
ATOM 847 O O . GLY A 1 113 ? 12.361 0.433 -20.930 1.00 86.25 113 GLY A O 1
ATOM 848 N N . GLY A 1 114 ? 11.956 2.314 -22.079 1.00 91.31 114 GLY A N 1
ATOM 849 C CA . GLY A 1 114 ? 11.082 1.688 -23.072 1.00 91.31 114 GLY A CA 1
ATOM 850 C C . GLY A 1 114 ? 9.848 0.987 -22.480 1.00 91.31 114 GLY A C 1
ATOM 851 O O . GLY A 1 114 ? 9.346 1.331 -21.412 1.00 91.31 114 GLY A O 1
ATOM 852 N N . PHE A 1 115 ? 9.316 -0.010 -23.195 1.00 93.94 115 PHE A N 1
ATOM 853 C CA . PHE A 1 115 ? 8.059 -0.682 -22.824 1.00 93.94 115 PHE A CA 1
ATOM 854 C C . PHE A 1 115 ? 8.134 -1.454 -21.495 1.00 93.94 115 PHE A C 1
ATOM 856 O O . PHE A 1 115 ? 7.189 -1.423 -20.705 1.00 93.94 115 PHE A O 1
ATOM 863 N N . ALA A 1 116 ? 9.255 -2.128 -21.225 1.00 95.25 116 ALA A N 1
ATOM 864 C CA . ALA A 1 116 ? 9.423 -2.922 -20.0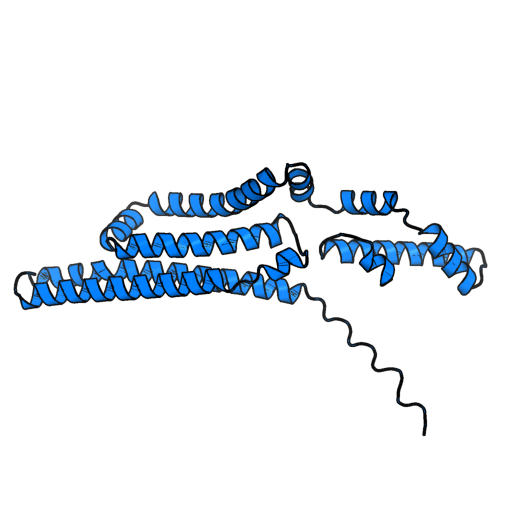09 1.00 95.25 116 ALA A CA 1
ATOM 865 C C . ALA A 1 116 ? 9.376 -2.058 -18.737 1.00 95.25 116 ALA A C 1
ATOM 867 O O . ALA A 1 116 ? 8.865 -2.504 -17.707 1.00 95.25 116 ALA A O 1
ATOM 868 N N . LEU A 1 117 ? 9.836 -0.805 -18.819 1.00 95.62 117 LEU A N 1
ATOM 869 C CA . LEU A 1 117 ? 9.714 0.154 -17.728 1.00 95.62 117 LEU A CA 1
ATOM 870 C C . LEU A 1 117 ? 8.246 0.466 -17.420 1.00 95.62 117 LEU A C 1
ATOM 872 O O . LEU A 1 117 ? 7.844 0.407 -16.261 1.00 95.62 117 LEU A O 1
ATOM 876 N N . TRP A 1 118 ? 7.429 0.746 -18.440 1.00 95.56 118 TRP A N 1
ATOM 877 C CA . TRP A 1 118 ? 6.003 1.046 -18.251 1.00 95.56 118 TRP A CA 1
ATOM 878 C C . TRP A 1 118 ? 5.237 -0.127 -17.645 1.00 95.56 118 TRP A C 1
ATOM 880 O O . TRP A 1 118 ? 4.398 0.069 -16.766 1.00 95.56 118 TRP A O 1
ATOM 890 N N . LEU A 1 119 ? 5.560 -1.351 -18.066 1.00 97.12 119 LEU A N 1
ATOM 891 C CA . LEU A 1 119 ? 4.979 -2.552 -17.475 1.00 97.12 119 LEU A CA 1
ATOM 892 C C . LEU A 1 119 ? 5.414 -2.729 -16.010 1.00 97.12 119 LEU A C 1
ATOM 894 O O . LEU A 1 119 ? 4.580 -3.035 -15.160 1.00 97.12 119 LEU A O 1
ATOM 898 N N . SER A 1 120 ? 6.690 -2.475 -15.702 1.00 97.25 120 SER A N 1
ATOM 899 C CA . SER A 1 120 ? 7.209 -2.499 -14.326 1.00 97.25 120 SER A CA 1
ATOM 900 C C . SER A 1 120 ? 6.514 -1.455 -13.446 1.00 97.25 120 SER A C 1
ATOM 902 O O . SER A 1 120 ? 6.107 -1.764 -12.328 1.00 97.25 120 SER A O 1
ATOM 904 N N . LEU A 1 121 ? 6.305 -0.238 -13.960 1.00 96.56 121 LEU A N 1
ATOM 905 C CA . LEU A 1 121 ? 5.546 0.807 -13.274 1.00 96.56 121 LEU A CA 1
ATOM 906 C C . LEU A 1 121 ? 4.106 0.380 -13.000 1.00 96.56 121 LEU A C 1
ATOM 908 O O . LEU A 1 121 ? 3.631 0.565 -11.886 1.00 96.56 121 LEU A O 1
ATOM 912 N N . ALA A 1 122 ? 3.415 -0.193 -13.987 1.00 96.94 122 ALA A N 1
ATOM 913 C CA . ALA A 1 122 ? 2.026 -0.614 -13.829 1.00 96.94 122 ALA A CA 1
ATOM 914 C C . ALA A 1 122 ? 1.879 -1.698 -12.749 1.00 96.94 122 ALA A C 1
ATOM 916 O O . ALA A 1 122 ? 1.029 -1.580 -11.865 1.00 96.94 122 ALA A O 1
ATOM 917 N N . LEU A 1 123 ? 2.735 -2.726 -12.783 1.00 98.00 123 LEU A N 1
ATOM 918 C CA . LEU A 1 123 ? 2.731 -3.804 -11.790 1.00 98.00 123 LEU A CA 1
ATOM 919 C C . LEU A 1 123 ? 3.115 -3.298 -10.394 1.00 98.00 123 LEU A C 1
ATOM 921 O O . LEU A 1 123 ? 2.435 -3.618 -9.418 1.00 98.00 123 LEU A O 1
ATOM 925 N N . GLY A 1 124 ? 4.161 -2.474 -10.300 1.00 97.69 124 GLY A N 1
ATOM 926 C CA . GLY A 1 124 ? 4.623 -1.918 -9.031 1.00 97.69 124 GLY A CA 1
ATOM 927 C C . GLY A 1 124 ? 3.620 -0.940 -8.419 1.00 97.69 124 GLY A C 1
ATOM 928 O O . GLY A 1 124 ? 3.356 -1.006 -7.221 1.00 97.69 124 GLY A O 1
ATOM 929 N N . ALA A 1 125 ? 2.994 -0.082 -9.229 1.00 96.88 125 ALA A N 1
ATOM 930 C CA . ALA A 1 125 ? 1.943 0.828 -8.778 1.00 96.88 125 ALA A CA 1
ATOM 931 C C . ALA A 1 125 ? 0.701 0.067 -8.299 1.00 96.88 125 ALA A C 1
ATOM 933 O O . ALA A 1 125 ? 0.140 0.415 -7.264 1.00 96.88 125 ALA A O 1
ATOM 934 N N . LEU A 1 126 ? 0.298 -1.002 -8.995 1.00 97.38 126 LEU A N 1
ATOM 935 C CA . LEU A 1 126 ? -0.799 -1.858 -8.544 1.00 97.38 126 LEU A CA 1
ATOM 936 C C . LEU A 1 126 ? -0.476 -2.523 -7.198 1.00 97.38 126 LEU A C 1
ATOM 938 O O . LEU A 1 126 ? -1.317 -2.538 -6.303 1.00 97.38 126 LEU A O 1
ATOM 942 N N . ALA A 1 127 ? 0.745 -3.035 -7.030 1.00 97.38 127 ALA A N 1
ATOM 943 C CA . ALA A 1 127 ? 1.190 -3.621 -5.769 1.00 97.38 127 ALA A CA 1
ATOM 944 C C . ALA A 1 127 ? 1.162 -2.601 -4.617 1.00 97.38 127 ALA A C 1
ATOM 946 O O . ALA A 1 127 ? 0.634 -2.895 -3.544 1.00 97.38 127 ALA A O 1
ATOM 947 N N . LEU A 1 128 ? 1.679 -1.391 -4.857 1.00 97.25 128 LEU A N 1
ATOM 948 C CA . LEU A 1 128 ? 1.653 -0.295 -3.887 1.00 97.25 128 LEU A CA 1
ATOM 949 C C . LEU A 1 128 ? 0.229 0.146 -3.556 1.00 97.25 128 LEU A C 1
ATOM 951 O O . LEU A 1 128 ? -0.058 0.403 -2.394 1.00 97.25 128 LEU A O 1
ATOM 955 N N . LEU A 1 129 ? -0.668 0.205 -4.541 1.00 96.56 129 LEU A N 1
ATOM 956 C CA . LEU A 1 129 ? -2.069 0.557 -4.321 1.00 96.56 129 LEU A CA 1
ATOM 957 C C . LEU A 1 129 ? -2.750 -0.431 -3.368 1.00 96.56 129 LEU A C 1
ATOM 959 O O . LEU A 1 129 ? -3.438 -0.005 -2.444 1.00 96.56 129 LEU A O 1
ATOM 963 N N . LEU A 1 130 ? -2.523 -1.734 -3.557 1.00 94.88 130 LEU A N 1
ATOM 964 C CA . LEU A 1 130 ? -3.067 -2.767 -2.673 1.00 94.88 130 LEU A CA 1
ATOM 965 C C . LEU A 1 130 ? -2.519 -2.645 -1.242 1.00 94.88 130 LEU A C 1
ATOM 967 O O . LEU A 1 130 ? -3.280 -2.766 -0.283 1.00 94.88 130 LEU A O 1
ATOM 971 N N . GLU A 1 131 ? -1.221 -2.374 -1.077 1.00 95.31 131 GLU A N 1
ATOM 972 C CA . GLU A 1 131 ? -0.631 -2.167 0.254 1.00 95.31 131 GLU A CA 1
ATOM 973 C C . GLU A 1 131 ? -1.086 -0.853 0.904 1.00 95.31 131 GLU A C 1
ATOM 975 O O . GLU A 1 131 ? -1.365 -0.820 2.100 1.00 95.31 131 GLU A O 1
ATOM 980 N N . LEU A 1 132 ? -1.244 0.226 0.135 1.00 94.81 132 LEU A N 1
ATOM 981 C CA . LEU A 1 132 ? -1.794 1.486 0.637 1.00 94.81 132 LEU A CA 1
ATOM 982 C C . LEU A 1 132 ? -3.258 1.338 1.040 1.00 94.81 132 LEU A C 1
ATOM 984 O O . LEU A 1 132 ? -3.654 1.892 2.059 1.00 94.81 132 LEU A O 1
ATOM 988 N N . GLN A 1 133 ? -4.052 0.559 0.305 1.00 93.50 133 GLN A N 1
ATOM 989 C CA . GLN A 1 133 ? -5.426 0.254 0.696 1.00 93.50 133 GLN A CA 1
ATOM 990 C C . GLN A 1 133 ? -5.458 -0.463 2.047 1.00 93.50 133 GLN A C 1
ATOM 992 O O . GLN A 1 133 ? -6.203 -0.059 2.939 1.00 93.50 133 GLN A O 1
ATOM 997 N N . ARG A 1 134 ? -4.590 -1.463 2.249 1.00 91.31 134 ARG A N 1
ATOM 998 C CA . ARG A 1 134 ? -4.432 -2.124 3.554 1.00 91.31 134 ARG A CA 1
ATOM 999 C C . ARG A 1 134 ? -4.002 -1.145 4.639 1.00 91.31 134 ARG A C 1
ATOM 1001 O O . ARG A 1 134 ? -4.575 -1.153 5.724 1.00 91.31 134 ARG A O 1
ATOM 1008 N N . ALA A 1 135 ? -3.033 -0.281 4.343 1.00 91.56 135 ALA A N 1
ATOM 1009 C CA . ALA A 1 135 ? -2.567 0.737 5.274 1.00 91.56 135 ALA A CA 1
ATOM 1010 C C . ALA A 1 135 ? -3.682 1.725 5.645 1.00 91.56 135 ALA A C 1
ATOM 1012 O O . ALA A 1 135 ? -3.799 2.081 6.810 1.00 91.56 135 ALA A O 1
ATOM 1013 N N . VAL A 1 136 ? -4.531 2.138 4.701 1.00 90.50 136 VAL A N 1
ATOM 1014 C CA . VAL A 1 136 ? -5.684 3.015 4.960 1.00 90.50 136 VAL A CA 1
ATOM 1015 C C . VAL A 1 136 ? -6.695 2.321 5.867 1.00 90.50 136 VAL A C 1
ATOM 1017 O O . VAL A 1 136 ? -7.081 2.887 6.890 1.00 90.50 136 VAL A O 1
ATOM 1020 N N . VAL A 1 137 ? -7.092 1.090 5.539 1.00 88.38 137 VAL A N 1
ATOM 1021 C CA . VAL A 1 137 ? -8.032 0.317 6.365 1.00 88.38 137 VAL A CA 1
ATOM 1022 C C . VAL A 1 137 ? -7.484 0.149 7.786 1.00 88.38 137 VAL A C 1
ATOM 1024 O O . VAL A 1 137 ? -8.200 0.343 8.768 1.00 88.38 137 VAL A O 1
ATOM 1027 N N . TRP A 1 138 ? -6.188 -0.133 7.908 1.00 84.50 138 TRP A N 1
ATOM 1028 C CA . TRP A 1 138 ? -5.560 -0.408 9.192 1.00 84.50 138 TRP A CA 1
ATOM 1029 C C . TRP A 1 138 ? -5.238 0.848 10.020 1.00 84.50 138 TRP A C 1
ATOM 1031 O O . TRP A 1 138 ? -5.535 0.882 11.208 1.00 84.50 138 TRP A O 1
ATOM 1041 N N . LEU A 1 139 ? -4.652 1.889 9.425 1.00 85.12 139 LEU A N 1
ATOM 1042 C CA . LEU A 1 139 ? -4.185 3.088 10.139 1.00 85.12 139 LEU A CA 1
ATOM 1043 C C . LEU A 1 139 ? -5.246 4.183 10.226 1.00 85.12 139 LEU A C 1
ATOM 1045 O O . LEU A 1 139 ? -5.348 4.860 11.250 1.00 85.12 139 LEU A O 1
ATOM 1049 N N . VAL A 1 140 ? -6.002 4.390 9.145 1.00 86.75 140 VAL A N 1
ATOM 1050 C CA . VAL A 1 140 ? -6.952 5.507 9.029 1.00 86.75 140 VAL A CA 1
ATOM 1051 C C . VAL A 1 140 ? -8.327 5.083 9.518 1.00 86.75 140 VAL A C 1
ATOM 1053 O O . VAL A 1 140 ? -8.919 5.763 10.355 1.00 86.75 140 VAL A O 1
ATOM 1056 N N . LEU A 1 141 ? -8.834 3.954 9.016 1.00 85.06 141 LEU A N 1
ATOM 1057 C CA . LEU A 1 141 ? -10.130 3.434 9.449 1.00 85.06 141 LEU A CA 1
ATOM 1058 C C . LEU A 1 141 ? -10.038 2.676 10.774 1.00 85.06 141 LEU A C 1
ATOM 1060 O O . LEU A 1 141 ? -11.060 2.541 11.446 1.00 85.06 141 LEU A O 1
ATOM 1064 N N . ARG A 1 142 ? -8.833 2.236 11.165 1.00 83.00 142 ARG A N 1
ATOM 1065 C CA . ARG A 1 142 ? -8.598 1.413 12.360 1.00 83.00 142 ARG A CA 1
ATOM 1066 C C . ARG A 1 142 ? -9.516 0.194 12.394 1.00 83.00 142 ARG A C 1
ATOM 1068 O O . ARG A 1 142 ? -10.045 -0.165 13.440 1.00 83.00 142 ARG A O 1
ATOM 1075 N N . ASP A 1 143 ? -9.758 -0.425 11.237 1.00 80.31 143 ASP A N 1
ATOM 1076 C CA . ASP A 1 143 ? -10.536 -1.659 11.195 1.00 80.31 143 ASP A CA 1
ATOM 1077 C C . ASP A 1 143 ? -9.625 -2.863 11.457 1.00 80.31 143 ASP A C 1
ATOM 1079 O O . ASP A 1 143 ? -8.811 -3.268 10.620 1.00 80.31 143 ASP A O 1
ATOM 1083 N N . HIS A 1 144 ? -9.773 -3.438 12.649 1.00 75.00 144 HIS A N 1
ATOM 1084 C CA . HIS A 1 144 ? -9.084 -4.655 13.083 1.00 75.00 144 HIS A CA 1
ATOM 1085 C C . HIS A 1 144 ? -10.013 -5.865 13.132 1.00 75.00 144 HIS A C 1
ATOM 1087 O O . HIS A 1 144 ? -9.723 -6.842 13.826 1.00 75.00 144 HIS A O 1
ATOM 1093 N N . SER A 1 145 ? -11.129 -5.817 12.402 1.00 73.75 145 SER A N 1
ATOM 1094 C CA . SER A 1 145 ? -12.017 -6.959 12.254 1.00 73.75 145 SER A CA 1
ATOM 1095 C C . SER A 1 145 ? -11.246 -8.199 11.788 1.00 73.75 145 SER A C 1
ATOM 1097 O O . SER A 1 145 ? -10.288 -8.135 11.011 1.00 73.75 145 SER A O 1
ATOM 1099 N N . GLY A 1 146 ? -11.687 -9.377 12.234 1.00 69.31 146 GLY A N 1
ATOM 1100 C CA . GLY A 1 146 ? -11.089 -10.643 11.809 1.00 69.31 146 GLY A CA 1
ATOM 1101 C C . GLY A 1 146 ? -11.150 -10.867 10.291 1.00 69.31 146 GLY A C 1
ATOM 1102 O O . GLY A 1 146 ? -10.375 -11.667 9.777 1.00 69.31 146 GLY A O 1
ATOM 1103 N N . ALA A 1 147 ? -12.046 -10.177 9.576 1.00 74.00 147 ALA A N 1
ATOM 1104 C CA . ALA A 1 147 ? -12.102 -10.168 8.116 1.00 74.00 147 ALA A CA 1
ATOM 1105 C C . ALA A 1 147 ? -10.975 -9.309 7.512 1.00 74.00 147 ALA A C 1
ATOM 1107 O O . ALA A 1 147 ? -10.244 -9.798 6.652 1.00 74.00 147 ALA A O 1
ATOM 1108 N N . SER A 1 148 ? -10.771 -8.090 8.025 1.00 73.62 148 SER A N 1
ATOM 1109 C CA . SER A 1 148 ? -9.660 -7.203 7.644 1.00 73.62 148 SER A CA 1
ATOM 1110 C C . SER A 1 148 ? -8.296 -7.853 7.920 1.00 73.62 148 SER A C 1
ATOM 1112 O O . SER A 1 148 ? -7.420 -7.885 7.058 1.00 73.62 148 SER A O 1
ATOM 1114 N N . LEU A 1 149 ? -8.143 -8.520 9.069 1.00 70.06 149 LEU A N 1
ATOM 1115 C CA . LEU A 1 149 ? -6.919 -9.254 9.422 1.00 70.06 149 LEU A CA 1
ATOM 1116 C C . LEU A 1 149 ? -6.648 -10.478 8.533 1.00 70.06 149 LEU A C 1
ATOM 1118 O O . LEU A 1 149 ? -5.496 -10.883 8.380 1.00 70.06 149 LEU A O 1
ATOM 1122 N N . ARG A 1 150 ? -7.690 -11.084 7.949 1.00 70.25 150 ARG A N 1
ATOM 1123 C CA . ARG A 1 150 ? -7.558 -12.206 7.001 1.00 70.25 150 ARG A CA 1
ATOM 1124 C C . ARG A 1 150 ? -7.211 -11.754 5.584 1.00 70.25 150 ARG A C 1
ATOM 1126 O O . ARG A 1 150 ? -6.863 -12.598 4.765 1.00 70.25 150 ARG A O 1
ATOM 1133 N N . MET A 1 151 ? -7.246 -10.450 5.302 1.00 70.69 151 MET A N 1
ATOM 1134 C CA . MET A 1 151 ? -6.818 -9.885 4.018 1.00 70.69 151 MET A CA 1
ATOM 1135 C C . MET A 1 151 ? -5.287 -9.867 3.845 1.00 70.69 151 MET A C 1
ATOM 1137 O O . MET A 1 151 ? -4.810 -9.301 2.859 1.00 70.69 151 MET A O 1
ATOM 1141 N N . ASP A 1 152 ? -4.516 -10.503 4.744 1.00 74.81 152 ASP A N 1
ATOM 1142 C CA . ASP A 1 152 ? -3.071 -10.763 4.613 1.00 74.81 152 ASP A CA 1
ATOM 1143 C C . ASP A 1 152 ? -2.790 -11.777 3.488 1.00 74.81 152 ASP A C 1
ATOM 1145 O O . ASP A 1 152 ? -2.363 -12.912 3.701 1.00 74.81 152 ASP A O 1
ATOM 1149 N N . THR A 1 153 ? -3.101 -11.384 2.253 1.00 84.75 153 THR A N 1
ATOM 1150 C CA . THR A 1 153 ? -2.753 -12.159 1.068 1.00 84.75 153 THR A CA 1
ATOM 1151 C C . THR A 1 153 ? -1.340 -11.783 0.612 1.00 84.75 153 THR A C 1
ATOM 1153 O O . THR A 1 153 ? -0.990 -10.596 0.581 1.00 84.75 153 THR A O 1
ATOM 1156 N N . PRO A 1 154 ? -0.535 -12.758 0.161 1.00 93.06 154 PRO A N 1
ATOM 1157 C CA . PRO A 1 154 ? 0.792 -12.507 -0.406 1.00 93.06 154 PRO A CA 1
ATOM 1158 C C . PRO A 1 154 ? 0.750 -11.826 -1.789 1.00 93.06 154 PRO A C 1
ATOM 1160 O O . PRO A 1 154 ? 1.791 -11.650 -2.416 1.00 93.06 154 PRO A O 1
ATOM 1163 N N . THR A 1 155 ? -0.430 -11.433 -2.288 1.00 95.06 155 THR A N 1
ATOM 1164 C CA . THR A 1 155 ? -0.622 -10.870 -3.633 1.00 95.06 155 THR A CA 1
ATOM 1165 C C . THR A 1 155 ? 0.304 -9.687 -3.940 1.00 95.06 155 THR A C 1
ATOM 1167 O O . THR A 1 155 ? 0.938 -9.725 -4.997 1.00 95.06 155 THR A O 1
ATOM 1170 N N . PRO A 1 156 ? 0.475 -8.676 -3.062 1.00 95.69 156 PRO A N 1
ATOM 1171 C CA . PRO A 1 156 ? 1.378 -7.566 -3.367 1.00 95.69 156 PRO A CA 1
ATOM 1172 C C . PRO A 1 156 ? 2.845 -7.998 -3.455 1.00 95.69 156 PRO A C 1
ATOM 1174 O O . PRO A 1 156 ? 3.578 -7.485 -4.294 1.00 95.69 156 PRO A O 1
ATOM 1177 N N . LEU A 1 157 ? 3.263 -9.000 -2.674 1.00 96.88 157 LEU A N 1
ATOM 1178 C CA . LEU A 1 157 ? 4.612 -9.564 -2.759 1.00 96.88 157 LEU A CA 1
ATOM 1179 C C . LEU A 1 157 ? 4.837 -10.301 -4.086 1.00 96.88 157 LEU A C 1
ATOM 1181 O O . LEU A 1 157 ? 5.905 -10.171 -4.682 1.00 96.88 157 LEU A O 1
ATOM 1185 N N . TYR A 1 158 ? 3.834 -11.026 -4.592 1.00 97.81 158 TYR A N 1
ATOM 1186 C CA . TYR A 1 158 ? 3.916 -11.632 -5.925 1.00 97.81 158 TYR A CA 1
ATOM 1187 C C . TYR A 1 158 ? 3.989 -10.579 -7.033 1.00 97.81 158 TYR A C 1
ATOM 1189 O O . TYR A 1 158 ? 4.768 -10.741 -7.970 1.00 97.81 158 TYR A O 1
ATOM 1197 N N . LEU A 1 159 ? 3.238 -9.480 -6.917 1.00 97.88 159 LEU A N 1
ATOM 1198 C CA . LEU A 1 159 ? 3.334 -8.365 -7.861 1.00 97.88 159 LEU A CA 1
ATOM 1199 C C . LEU A 1 159 ? 4.685 -7.642 -7.769 1.00 97.88 159 LEU A C 1
ATOM 1201 O O . LEU A 1 159 ? 5.232 -7.260 -8.801 1.00 97.88 159 LEU A O 1
ATOM 1205 N N . ALA A 1 160 ? 5.266 -7.504 -6.575 1.00 98.06 160 ALA A N 1
ATOM 1206 C CA . ALA A 1 160 ? 6.617 -6.971 -6.394 1.00 98.06 160 ALA A CA 1
ATOM 1207 C C . ALA A 1 160 ? 7.672 -7.866 -7.062 1.00 98.06 160 ALA A C 1
ATOM 1209 O O . ALA A 1 160 ? 8.532 -7.371 -7.790 1.00 98.06 160 ALA A O 1
ATOM 1210 N N . ALA A 1 161 ? 7.571 -9.187 -6.884 1.00 98.31 161 ALA A N 1
ATOM 1211 C CA . ALA A 1 161 ? 8.440 -10.144 -7.562 1.00 98.31 161 ALA A CA 1
ATOM 1212 C C . ALA A 1 161 ? 8.274 -10.072 -9.089 1.00 98.31 161 ALA A C 1
ATOM 1214 O O . ALA A 1 161 ? 9.265 -9.997 -9.811 1.00 98.31 161 ALA A O 1
ATOM 1215 N N . ALA A 1 162 ? 7.033 -10.020 -9.586 1.00 98.25 162 ALA A N 1
ATOM 1216 C CA . ALA A 1 162 ? 6.750 -9.861 -11.011 1.00 98.25 162 ALA A CA 1
ATOM 1217 C C . ALA A 1 162 ? 7.327 -8.549 -11.567 1.00 98.25 162 ALA A C 1
ATOM 1219 O O . ALA A 1 162 ? 7.951 -8.558 -12.625 1.00 98.25 162 ALA A O 1
ATOM 1220 N N . THR A 1 163 ? 7.187 -7.446 -10.827 1.00 98.50 163 THR A N 1
ATOM 1221 C CA . THR A 1 163 ? 7.768 -6.139 -11.167 1.00 98.50 163 THR A CA 1
ATOM 1222 C C . THR A 1 163 ? 9.281 -6.247 -11.340 1.00 98.50 163 THR A C 1
ATOM 1224 O O . THR A 1 163 ? 9.811 -5.835 -12.369 1.00 98.50 163 THR A O 1
ATOM 1227 N N . LEU A 1 164 ? 9.975 -6.868 -10.380 1.00 98.56 164 LEU A N 1
ATOM 1228 C CA . LEU A 1 164 ? 11.422 -7.074 -10.447 1.00 98.56 164 LEU A CA 1
ATOM 1229 C C . LEU A 1 164 ? 11.830 -7.966 -11.630 1.00 98.56 164 LEU A C 1
ATOM 1231 O O . LEU A 1 164 ? 12.780 -7.636 -12.339 1.00 98.56 164 LEU A O 1
ATOM 1235 N N . CYS A 1 165 ? 11.110 -9.065 -11.875 1.00 98.44 165 CYS A N 1
ATOM 1236 C CA . CYS A 1 165 ? 11.373 -9.962 -13.002 1.00 98.44 165 CYS A CA 1
ATOM 1237 C C . CYS A 1 165 ? 11.228 -9.248 -14.353 1.00 98.44 165 CYS A C 1
ATOM 1239 O O . CYS A 1 165 ? 12.098 -9.393 -15.211 1.00 98.44 165 CYS A O 1
ATOM 1241 N N . VAL A 1 166 ? 10.172 -8.447 -14.533 1.00 98.19 166 VAL A N 1
ATOM 1242 C CA . VAL A 1 166 ? 9.975 -7.636 -15.746 1.00 98.19 166 VAL A CA 1
ATOM 1243 C C . VAL A 1 166 ? 11.101 -6.614 -15.900 1.00 98.19 166 VAL A C 1
ATOM 1245 O O . VAL A 1 166 ? 11.635 -6.461 -16.998 1.00 98.19 166 VAL A O 1
ATOM 1248 N N . GLY A 1 167 ? 11.516 -5.972 -14.805 1.00 97.75 167 GLY A N 1
ATOM 1249 C CA . GLY A 1 167 ? 12.643 -5.043 -14.795 1.00 97.75 167 GLY A CA 1
ATOM 1250 C C . GLY A 1 167 ? 13.958 -5.680 -15.247 1.00 97.75 167 GLY A C 1
ATOM 1251 O O . GLY A 1 167 ? 14.638 -5.165 -16.134 1.00 97.75 167 GLY A O 1
ATOM 1252 N N . LEU A 1 168 ? 14.289 -6.839 -14.670 1.00 98.31 168 LEU A N 1
ATOM 1253 C CA . LEU A 1 168 ? 15.475 -7.627 -15.016 1.00 98.31 168 LEU A CA 1
ATOM 1254 C C . LEU A 1 168 ? 15.446 -8.086 -16.476 1.00 98.31 168 LEU A C 1
ATOM 1256 O O . LEU A 1 168 ? 16.436 -7.929 -17.187 1.00 98.31 168 LEU A O 1
ATOM 1260 N N . GLN A 1 169 ? 14.314 -8.622 -16.936 1.00 97.88 169 GLN A N 1
ATOM 1261 C CA . GLN A 1 169 ? 14.162 -9.089 -18.312 1.00 97.88 169 GLN A CA 1
ATOM 1262 C C . GLN A 1 169 ? 14.251 -7.932 -19.315 1.00 97.88 169 GLN A C 1
ATOM 1264 O O . GLN A 1 169 ? 14.905 -8.068 -20.347 1.00 97.88 169 GLN A O 1
ATOM 1269 N N . GLY A 1 170 ? 13.637 -6.788 -19.002 1.00 97.19 170 GLY A N 1
ATOM 1270 C CA . GLY A 1 170 ? 13.716 -5.577 -19.814 1.00 97.19 170 GLY A CA 1
ATOM 1271 C C . GLY A 1 170 ? 15.146 -5.061 -19.948 1.00 97.19 170 GLY A C 1
ATOM 1272 O O . GLY A 1 170 ? 15.604 -4.807 -21.061 1.00 97.19 170 GLY A O 1
ATOM 1273 N N . ALA A 1 171 ? 15.875 -4.978 -18.832 1.00 97.44 171 ALA A N 1
ATOM 1274 C CA . ALA A 1 171 ? 17.273 -4.565 -18.837 1.00 97.44 171 ALA A CA 1
ATOM 1275 C C . ALA A 1 171 ? 18.162 -5.552 -19.612 1.00 97.44 171 ALA A C 1
ATOM 1277 O O . ALA A 1 171 ? 18.962 -5.138 -20.449 1.00 97.44 171 ALA A O 1
ATOM 1278 N N . ALA A 1 172 ? 17.990 -6.861 -19.392 1.00 98.00 172 ALA A N 1
ATOM 1279 C CA . ALA A 1 172 ? 18.741 -7.899 -20.096 1.00 98.00 172 ALA A CA 1
ATOM 1280 C C . ALA A 1 172 ? 18.507 -7.858 -21.614 1.00 98.00 172 ALA A C 1
ATOM 1282 O O . ALA A 1 172 ? 19.464 -7.942 -22.385 1.00 98.00 172 ALA A O 1
ATOM 1283 N N . LEU A 1 173 ? 17.255 -7.680 -22.051 1.00 97.50 173 LEU A N 1
ATOM 1284 C CA . LEU A 1 173 ? 16.924 -7.533 -23.467 1.00 97.50 173 LEU A CA 1
ATOM 1285 C C . LEU A 1 173 ? 17.534 -6.254 -24.058 1.00 97.50 173 LEU A C 1
ATOM 1287 O O . LEU A 1 173 ? 18.077 -6.297 -25.160 1.00 97.50 173 LEU A O 1
ATOM 1291 N N . GLY A 1 174 ? 17.497 -5.140 -23.323 1.00 96.12 174 GLY A N 1
ATOM 1292 C CA . GLY A 1 174 ? 18.149 -3.894 -23.729 1.00 96.12 174 GLY A CA 1
ATOM 1293 C C . GLY A 1 174 ? 19.654 -4.077 -23.935 1.00 96.12 174 GLY A C 1
ATOM 1294 O O . GLY A 1 174 ? 20.178 -3.743 -24.996 1.00 96.12 174 GLY A O 1
ATOM 1295 N N . TYR A 1 175 ? 20.341 -4.707 -22.978 1.00 97.56 175 TYR A N 1
ATOM 1296 C CA . TYR A 1 175 ? 21.762 -5.032 -23.116 1.00 97.56 175 TYR A CA 1
ATOM 1297 C C . TYR A 1 175 ? 22.051 -5.952 -24.297 1.00 97.56 175 TYR A C 1
ATOM 1299 O O . TYR A 1 175 ? 22.998 -5.704 -25.042 1.00 97.56 175 TYR A O 1
ATOM 1307 N N . TYR A 1 176 ? 21.229 -6.982 -24.496 1.00 97.94 176 TYR A N 1
ATOM 1308 C CA . TYR A 1 176 ? 21.354 -7.885 -25.635 1.00 97.94 176 TYR A CA 1
ATOM 1309 C C . TYR A 1 176 ? 21.286 -7.127 -26.970 1.00 97.94 176 TYR A C 1
ATOM 1311 O O . TYR A 1 176 ? 22.132 -7.333 -27.840 1.00 97.94 176 TYR A O 1
ATOM 1319 N N . VAL A 1 177 ? 20.335 -6.197 -27.113 1.00 97.12 177 VAL A N 1
ATOM 1320 C CA . VAL A 1 177 ? 20.202 -5.355 -28.313 1.00 97.12 177 VAL A CA 1
ATOM 1321 C C . VAL A 1 177 ? 21.420 -4.448 -28.500 1.00 97.12 177 VAL A C 1
ATOM 1323 O O . VAL A 1 177 ? 21.964 -4.389 -29.602 1.00 97.12 177 VAL A O 1
ATOM 1326 N N . VAL A 1 178 ? 21.884 -3.774 -27.444 1.00 97.00 178 VAL A N 1
ATOM 1327 C CA . VAL A 1 178 ? 23.044 -2.866 -27.510 1.00 97.00 178 VAL A CA 1
ATOM 1328 C C . VAL A 1 178 ? 24.315 -3.612 -27.916 1.00 97.00 178 VAL A C 1
ATOM 1330 O O . VAL A 1 178 ? 25.042 -3.157 -28.801 1.00 97.00 178 VAL A O 1
ATOM 1333 N N . VAL A 1 179 ? 24.565 -4.779 -27.317 1.00 97.69 179 VAL A N 1
ATOM 1334 C CA . VAL A 1 179 ? 25.720 -5.625 -27.650 1.00 97.69 179 VAL A CA 1
ATOM 1335 C C . VAL A 1 179 ? 25.623 -6.144 -29.083 1.00 97.69 179 VAL A C 1
ATOM 1337 O O . VAL A 1 179 ? 26.622 -6.104 -29.795 1.00 97.69 179 VAL A O 1
ATOM 1340 N N . GLY A 1 180 ? 24.437 -6.568 -29.531 1.00 98.00 180 GLY A N 1
ATOM 1341 C CA . GLY A 1 180 ? 24.216 -6.995 -30.915 1.00 98.00 180 GLY A CA 1
ATOM 1342 C C . GLY A 1 180 ? 24.518 -5.883 -31.923 1.00 98.00 180 GLY A C 1
ATOM 1343 O O . GLY A 1 180 ? 25.300 -6.080 -32.847 1.00 98.00 180 GLY A O 1
ATOM 1344 N N . LEU A 1 181 ? 23.989 -4.675 -31.700 1.00 97.69 181 LEU A N 1
ATOM 1345 C CA . LEU A 1 181 ? 24.252 -3.519 -32.567 1.00 97.69 181 LEU A CA 1
ATOM 1346 C C . LEU A 1 181 ? 25.732 -3.122 -32.596 1.00 97.69 181 LEU A C 1
ATOM 1348 O O . LEU A 1 181 ? 26.232 -2.689 -33.636 1.00 97.69 181 LEU A O 1
ATOM 1352 N N . TRP A 1 182 ? 26.432 -3.250 -31.470 1.00 97.81 182 TRP A N 1
ATOM 1353 C CA . TRP A 1 182 ? 27.869 -3.003 -31.404 1.00 97.81 182 TRP A CA 1
ATOM 1354 C C . TRP A 1 182 ? 28.672 -4.064 -32.161 1.00 97.81 182 TRP A C 1
ATOM 1356 O O . TRP A 1 182 ? 29.541 -3.707 -32.956 1.00 97.81 182 TRP A O 1
ATOM 1366 N N . ALA A 1 183 ? 28.343 -5.344 -31.974 1.00 97.69 183 ALA A N 1
ATOM 1367 C CA . ALA A 1 183 ? 28.980 -6.457 -32.673 1.00 97.69 183 ALA A CA 1
ATOM 1368 C C . ALA A 1 183 ? 28.790 -6.373 -34.198 1.00 97.69 183 ALA A C 1
ATOM 1370 O O . ALA A 1 183 ? 29.727 -6.636 -34.949 1.00 97.69 183 ALA A O 1
ATOM 1371 N N . ASP A 1 184 ? 27.619 -5.917 -34.648 1.00 97.81 184 ASP A N 1
ATOM 1372 C CA . ASP A 1 184 ? 27.302 -5.701 -36.065 1.00 97.81 184 ASP A CA 1
ATOM 1373 C C . ASP A 1 184 ? 27.959 -4.434 -36.657 1.00 97.81 184 ASP A C 1
ATOM 1375 O O . ASP A 1 184 ? 27.746 -4.107 -37.826 1.00 97.81 184 ASP A O 1
ATOM 1379 N N . GLY A 1 185 ? 28.709 -3.658 -35.862 1.00 97.25 185 GLY A N 1
ATOM 1380 C CA . GLY A 1 185 ? 29.315 -2.389 -36.287 1.00 97.25 185 GLY A CA 1
ATOM 1381 C C . GLY A 1 185 ? 28.308 -1.256 -36.525 1.00 97.25 185 GLY A C 1
ATOM 1382 O O . GLY A 1 185 ? 28.658 -0.218 -37.085 1.00 97.25 185 GLY A O 1
ATOM 1383 N N . ARG A 1 186 ? 27.052 -1.434 -36.098 1.00 97.56 186 ARG A N 1
ATOM 1384 C CA . ARG A 1 186 ? 25.958 -0.458 -36.249 1.00 97.56 186 ARG A CA 1
ATOM 1385 C C . ARG A 1 186 ? 25.935 0.591 -35.137 1.00 97.56 186 ARG A C 1
ATOM 1387 O O . ARG A 1 186 ? 25.245 1.600 -35.272 1.00 97.56 186 ARG A O 1
ATOM 1394 N N . LEU A 1 187 ? 26.676 0.361 -34.053 1.00 97.00 187 LEU A N 1
ATOM 1395 C CA . LEU A 1 187 ? 26.854 1.295 -32.945 1.00 97.00 187 LEU A CA 1
ATOM 1396 C C . LEU A 1 187 ? 28.311 1.764 -32.870 1.00 97.00 187 LEU A C 1
ATOM 1398 O O . LEU A 1 187 ? 29.230 0.972 -32.664 1.00 97.00 187 LEU A O 1
ATOM 1402 N N . GLU A 1 188 ? 28.523 3.073 -32.998 1.00 96.94 188 GLU A N 1
ATOM 1403 C CA . GLU A 1 188 ? 29.847 3.677 -32.849 1.00 96.94 188 GLU A CA 1
ATOM 1404 C C . GLU A 1 188 ? 30.367 3.507 -31.412 1.00 96.94 188 GLU A C 1
ATOM 1406 O O . GLU A 1 188 ? 29.663 3.823 -30.452 1.00 96.94 188 GLU A O 1
ATOM 1411 N N . GLY A 1 189 ? 31.635 3.111 -31.247 1.00 94.69 189 GLY A N 1
ATOM 1412 C CA . GLY A 1 189 ? 32.223 2.857 -29.923 1.00 94.69 189 GLY A CA 1
ATOM 1413 C C . GLY A 1 189 ? 32.137 4.040 -28.948 1.00 94.69 189 GLY A C 1
ATOM 1414 O O . GLY A 1 189 ? 31.972 3.837 -27.749 1.00 94.69 189 GLY A O 1
ATOM 1415 N N . ARG A 1 190 ? 32.148 5.284 -29.448 1.00 96.50 190 ARG A N 1
ATOM 1416 C CA . ARG A 1 190 ? 31.970 6.493 -28.618 1.00 96.50 190 ARG A CA 1
ATOM 1417 C C . ARG A 1 190 ? 30.578 6.618 -27.981 1.00 96.50 190 ARG A C 1
ATOM 1419 O O . ARG A 1 190 ? 30.453 7.279 -26.959 1.00 96.50 190 ARG A O 1
ATOM 1426 N N . ARG A 1 191 ? 29.548 6.001 -28.576 1.00 96.19 191 ARG A N 1
ATOM 1427 C CA . ARG A 1 191 ? 28.158 5.995 -28.078 1.00 96.19 191 ARG A CA 1
ATOM 1428 C C . ARG A 1 191 ? 27.853 4.791 -27.191 1.00 96.19 191 ARG A C 1
ATOM 1430 O O . ARG A 1 191 ? 26.815 4.763 -26.539 1.00 96.19 191 ARG A O 1
ATOM 1437 N N . LEU A 1 192 ? 28.753 3.809 -27.135 1.00 95.75 192 LEU A N 1
ATOM 1438 C CA . LEU A 1 192 ? 28.564 2.597 -26.341 1.00 95.75 192 LEU A CA 1
ATOM 1439 C C . LEU A 1 192 ? 28.282 2.885 -24.852 1.00 95.75 192 LEU A C 1
ATOM 1441 O O . LEU A 1 192 ? 27.361 2.272 -24.317 1.00 95.75 192 LEU A O 1
ATOM 1445 N N . PRO A 1 193 ? 28.974 3.825 -24.169 1.00 96.31 193 PRO A N 1
ATOM 1446 C CA . PRO A 1 193 ? 28.678 4.114 -22.764 1.00 96.31 193 PRO A CA 1
ATOM 1447 C C . PRO A 1 193 ? 27.273 4.679 -22.531 1.00 96.31 193 PRO A C 1
ATOM 1449 O O . PRO A 1 193 ? 26.690 4.424 -21.483 1.00 96.31 193 PRO A O 1
ATOM 1452 N N . GLU A 1 194 ? 26.745 5.452 -23.480 1.00 94.25 194 GLU A N 1
ATOM 1453 C CA . GLU A 1 194 ? 25.391 6.011 -23.423 1.00 94.25 194 GLU A CA 1
ATOM 1454 C C . GLU A 1 194 ? 24.353 4.909 -23.655 1.00 94.25 194 GLU A C 1
ATOM 1456 O O . GLU A 1 194 ? 23.486 4.697 -22.813 1.00 94.25 194 GLU A O 1
ATOM 1461 N N . ALA A 1 195 ? 24.535 4.102 -24.704 1.00 94.44 195 ALA A N 1
ATOM 1462 C CA . ALA A 1 195 ? 23.654 2.979 -25.017 1.00 94.44 195 ALA A CA 1
ATOM 1463 C C . ALA A 1 195 ? 23.596 1.929 -23.889 1.00 94.44 195 ALA A C 1
ATOM 1465 O O . ALA A 1 195 ? 22.549 1.352 -23.625 1.00 94.44 195 ALA A O 1
ATOM 1466 N N . LEU A 1 196 ? 24.702 1.692 -23.174 1.00 95.75 196 LEU A N 1
ATOM 1467 C CA . LEU A 1 196 ? 24.730 0.777 -22.024 1.00 95.75 196 LEU A CA 1
ATOM 1468 C C . LEU A 1 196 ? 24.014 1.327 -20.775 1.00 95.75 196 LEU A C 1
ATOM 1470 O O . LEU A 1 196 ? 23.769 0.565 -19.836 1.00 95.75 196 LEU A O 1
ATOM 1474 N N . ARG A 1 197 ? 23.696 2.627 -20.730 1.00 94.69 197 ARG A N 1
ATOM 1475 C CA . ARG A 1 197 ? 22.940 3.236 -19.624 1.00 94.69 197 ARG A CA 1
ATOM 1476 C C . ARG A 1 197 ? 21.434 3.129 -19.822 1.00 94.69 197 ARG A C 1
ATOM 1478 O O . ARG A 1 197 ? 20.745 2.941 -18.828 1.00 94.69 197 ARG A O 1
ATOM 1485 N N . GLU A 1 198 ? 20.941 3.175 -21.058 1.00 93.56 198 GLU A N 1
ATOM 1486 C CA . GLU A 1 198 ? 19.500 3.142 -21.372 1.00 93.56 198 GLU A CA 1
ATOM 1487 C C . GLU A 1 198 ? 18.720 1.958 -20.752 1.00 93.56 198 GLU A C 1
ATOM 1489 O O . GLU A 1 198 ? 17.574 2.154 -20.347 1.00 93.56 198 GLU A O 1
ATOM 1494 N N . PRO A 1 199 ? 19.286 0.739 -20.595 1.00 95.69 199 PRO A N 1
ATOM 1495 C CA . PRO A 1 199 ? 18.570 -0.365 -19.948 1.00 95.69 199 PRO A CA 1
ATOM 1496 C C . PRO A 1 199 ? 18.515 -0.271 -18.412 1.00 95.69 199 PRO A C 1
ATOM 1498 O O . PRO A 1 199 ? 17.687 -0.940 -17.787 1.00 95.69 199 PRO A O 1
ATOM 1501 N N . LEU A 1 200 ? 19.388 0.529 -17.781 1.00 95.88 200 LEU A N 1
ATOM 1502 C CA . LEU A 1 200 ? 19.475 0.652 -16.319 1.00 95.88 200 LEU A CA 1
ATOM 1503 C C . LEU A 1 200 ? 18.213 1.244 -15.674 1.00 95.88 200 LEU A C 1
ATOM 1505 O O . LEU A 1 200 ? 17.791 0.685 -14.657 1.00 95.88 200 LEU A O 1
ATOM 1509 N N . PRO A 1 201 ? 17.584 2.311 -16.214 1.00 95.12 201 PRO A N 1
ATOM 1510 C CA . PRO A 1 201 ? 16.346 2.858 -15.676 1.00 95.12 201 PRO A CA 1
ATOM 1511 C C . PRO A 1 201 ? 15.281 1.810 -15.368 1.00 95.12 201 PRO A C 1
ATOM 1513 O O . PRO A 1 201 ? 14.714 1.803 -14.276 1.00 95.12 201 PRO A O 1
ATOM 1516 N N . THR A 1 202 ? 15.065 0.867 -16.283 1.00 95.88 202 THR A N 1
ATOM 1517 C CA . THR A 1 202 ? 14.072 -0.202 -16.131 1.00 95.88 202 THR A CA 1
ATOM 1518 C C . THR A 1 202 ? 14.345 -1.072 -14.908 1.00 95.88 202 THR A C 1
ATOM 1520 O O . THR A 1 202 ? 13.434 -1.343 -14.124 1.00 95.88 202 THR A O 1
ATOM 1523 N N . LEU A 1 203 ? 15.605 -1.463 -14.699 1.00 97.00 203 LEU A N 1
ATOM 1524 C CA . LEU A 1 203 ? 16.008 -2.250 -13.536 1.00 97.00 203 LEU A CA 1
ATOM 1525 C C . LEU A 1 203 ? 15.903 -1.442 -12.238 1.00 97.00 203 LEU A C 1
ATOM 1527 O O . LEU A 1 203 ? 15.388 -1.947 -11.242 1.00 97.00 203 LEU A O 1
ATOM 1531 N N . VAL A 1 204 ? 16.367 -0.190 -12.251 1.00 96.38 204 VAL A N 1
ATOM 1532 C CA . VAL A 1 204 ? 16.359 0.692 -11.075 1.00 96.38 204 VAL A CA 1
ATOM 1533 C C . VAL A 1 204 ? 14.930 0.956 -10.604 1.00 96.38 204 VAL A C 1
ATOM 1535 O O . VAL A 1 204 ? 14.643 0.801 -9.415 1.00 96.38 204 VAL A O 1
ATOM 1538 N N . VAL A 1 205 ? 14.016 1.302 -11.516 1.00 95.62 205 VAL A N 1
ATOM 1539 C CA . VAL A 1 205 ? 12.601 1.551 -11.192 1.00 95.62 205 VAL A CA 1
ATOM 1540 C C . VAL A 1 205 ? 11.944 0.290 -10.646 1.00 95.62 205 VAL A C 1
ATOM 1542 O O . VAL A 1 205 ? 11.315 0.336 -9.589 1.00 95.62 205 VAL A O 1
ATOM 1545 N N . ALA A 1 206 ? 12.118 -0.844 -11.326 1.00 97.81 206 ALA A N 1
ATOM 1546 C CA . ALA A 1 206 ? 11.522 -2.105 -10.908 1.00 97.81 206 ALA A CA 1
ATOM 1547 C C . ALA A 1 206 ? 12.008 -2.548 -9.521 1.00 97.81 206 ALA A C 1
ATOM 1549 O O . ALA A 1 206 ? 11.196 -2.906 -8.667 1.00 97.81 206 ALA A O 1
ATOM 1550 N N . ALA A 1 207 ? 13.318 -2.474 -9.271 1.00 98.25 207 ALA A N 1
ATOM 1551 C CA . ALA A 1 207 ? 13.902 -2.811 -7.979 1.00 98.25 207 ALA A CA 1
ATOM 1552 C C . ALA A 1 207 ? 13.424 -1.866 -6.870 1.00 98.25 207 ALA A C 1
ATOM 1554 O O . ALA A 1 207 ? 13.068 -2.328 -5.787 1.00 98.25 207 ALA A O 1
ATOM 1555 N N . THR A 1 208 ? 13.354 -0.561 -7.149 1.00 97.12 208 THR A N 1
ATOM 1556 C CA . THR A 1 208 ? 12.882 0.440 -6.181 1.00 97.12 208 THR A CA 1
ATOM 1557 C C . THR A 1 208 ? 11.420 0.202 -5.808 1.00 97.12 208 THR A C 1
ATOM 1559 O O . THR A 1 208 ? 11.096 0.145 -4.624 1.00 97.12 208 THR A O 1
ATOM 1562 N N . LEU A 1 209 ? 10.534 -0.004 -6.789 1.00 97.38 209 LEU A N 1
ATOM 1563 C CA . LEU A 1 209 ? 9.118 -0.285 -6.530 1.00 97.38 209 LEU A CA 1
ATOM 1564 C C . LEU A 1 209 ? 8.933 -1.596 -5.761 1.00 97.38 209 LEU A C 1
ATOM 1566 O O . LEU A 1 209 ? 8.204 -1.624 -4.772 1.00 97.38 209 LEU A O 1
ATOM 1570 N N . ALA A 1 210 ? 9.626 -2.664 -6.166 1.00 98.19 210 ALA A N 1
ATOM 1571 C CA . ALA A 1 210 ? 9.565 -3.943 -5.468 1.00 98.19 210 ALA A CA 1
ATOM 1572 C C . ALA A 1 210 ? 10.036 -3.820 -4.008 1.00 98.19 210 ALA A C 1
ATOM 1574 O O . ALA A 1 210 ? 9.378 -4.334 -3.102 1.00 98.19 210 ALA A O 1
ATOM 1575 N N . ALA A 1 211 ? 11.130 -3.092 -3.764 1.00 98.00 211 ALA A N 1
ATOM 1576 C CA . ALA A 1 211 ? 11.633 -2.835 -2.419 1.00 98.00 211 ALA A CA 1
ATOM 1577 C C . ALA A 1 211 ? 10.634 -2.033 -1.572 1.00 98.00 211 ALA A C 1
ATOM 1579 O O . ALA A 1 211 ? 10.377 -2.408 -0.430 1.00 98.00 211 ALA A O 1
ATOM 1580 N N . LEU A 1 212 ? 10.026 -0.977 -2.125 1.00 97.25 212 LEU A N 1
ATOM 1581 C CA . LEU A 1 212 ? 9.007 -0.187 -1.426 1.00 97.25 212 LEU A CA 1
ATOM 1582 C C . LEU A 1 212 ? 7.797 -1.037 -1.026 1.00 97.25 212 LEU A C 1
ATOM 1584 O O . LEU A 1 212 ? 7.338 -0.935 0.110 1.00 97.25 212 LEU A O 1
ATOM 1588 N N . VAL A 1 213 ? 7.318 -1.912 -1.917 1.00 97.44 213 VAL A N 1
ATOM 1589 C CA . VAL A 1 213 ? 6.216 -2.838 -1.607 1.00 97.44 213 VAL A CA 1
ATOM 1590 C C . VAL A 1 213 ? 6.601 -3.778 -0.467 1.00 97.44 213 VAL A C 1
ATOM 1592 O O . VAL A 1 213 ? 5.834 -3.932 0.479 1.00 97.44 213 VAL A O 1
ATOM 1595 N N . VAL A 1 214 ? 7.795 -4.378 -0.514 1.00 97.81 214 VAL A N 1
ATOM 1596 C CA . VAL A 1 214 ? 8.275 -5.278 0.549 1.00 97.81 214 VAL A CA 1
ATOM 1597 C C . VAL A 1 214 ? 8.399 -4.546 1.886 1.00 97.81 214 VAL A C 1
ATOM 1599 O O . VAL A 1 214 ? 7.981 -5.083 2.912 1.00 97.81 214 VAL A O 1
ATOM 1602 N N . LEU A 1 215 ? 8.941 -3.326 1.892 1.00 97.06 215 LEU A N 1
ATOM 1603 C CA . LEU A 1 215 ? 9.088 -2.516 3.102 1.00 97.06 215 LEU A CA 1
ATOM 1604 C C . LEU A 1 215 ? 7.732 -2.124 3.695 1.00 97.06 215 LEU A C 1
ATOM 1606 O O . LEU A 1 215 ? 7.551 -2.230 4.907 1.00 97.06 215 LEU A O 1
ATOM 1610 N N . LEU A 1 216 ? 6.778 -1.712 2.857 1.00 95.19 216 LEU A N 1
ATOM 1611 C CA . LEU A 1 216 ? 5.428 -1.361 3.295 1.00 95.19 216 LEU A CA 1
ATOM 1612 C C . LEU A 1 216 ? 4.678 -2.588 3.833 1.00 95.19 216 LEU A C 1
ATOM 1614 O O . LEU A 1 216 ? 4.091 -2.537 4.909 1.00 95.19 216 LEU A O 1
ATOM 1618 N N . HIS A 1 217 ? 4.780 -3.724 3.145 1.00 95.25 217 HIS A N 1
ATOM 1619 C CA . HIS A 1 217 ? 4.212 -4.983 3.618 1.00 95.25 217 HIS A CA 1
ATOM 1620 C C . HIS A 1 217 ? 4.804 -5.394 4.978 1.00 95.25 217 HIS A C 1
ATOM 1622 O O . HIS A 1 217 ? 4.086 -5.754 5.914 1.00 95.25 217 HIS A O 1
ATOM 1628 N N . ALA A 1 218 ? 6.132 -5.317 5.116 1.00 94.12 218 ALA A N 1
ATOM 1629 C CA . ALA A 1 218 ? 6.824 -5.653 6.354 1.00 94.12 218 ALA A CA 1
ATOM 1630 C C . ALA A 1 218 ? 6.455 -4.705 7.504 1.00 94.12 218 ALA A C 1
ATOM 1632 O O . ALA A 1 218 ? 6.288 -5.174 8.632 1.00 94.12 218 ALA A O 1
ATOM 1633 N N . SER A 1 219 ? 6.296 -3.404 7.241 1.00 93.19 219 SER A N 1
ATOM 1634 C CA . SER A 1 219 ? 5.924 -2.420 8.262 1.00 93.19 219 SER A CA 1
ATOM 1635 C C . SER A 1 219 ? 4.490 -2.622 8.753 1.00 93.19 219 SER A C 1
ATOM 1637 O O . SER A 1 219 ? 4.273 -2.645 9.965 1.00 93.19 219 SER A O 1
ATOM 1639 N N . ILE A 1 220 ? 3.537 -2.890 7.851 1.00 91.19 220 ILE A N 1
ATOM 1640 C CA . ILE A 1 220 ? 2.155 -3.248 8.210 1.00 91.19 220 ILE A CA 1
ATOM 1641 C C . ILE A 1 220 ? 2.154 -4.519 9.065 1.00 91.19 220 ILE A C 1
ATOM 1643 O O . ILE A 1 220 ? 1.564 -4.556 10.145 1.00 91.19 220 ILE A O 1
ATOM 1647 N N . LYS A 1 221 ? 2.886 -5.555 8.641 1.00 90.44 221 LYS A N 1
ATOM 1648 C CA . LYS A 1 221 ? 2.985 -6.819 9.383 1.00 90.44 221 LYS A CA 1
ATOM 1649 C C . LYS A 1 221 ? 3.628 -6.652 10.760 1.00 90.44 221 LYS A C 1
ATOM 1651 O O . LYS A 1 221 ? 3.193 -7.290 11.720 1.00 90.44 221 LYS A O 1
ATOM 1656 N N . ALA A 1 222 ? 4.661 -5.821 10.874 1.00 89.69 222 ALA A N 1
ATOM 1657 C CA . ALA A 1 222 ? 5.298 -5.501 12.147 1.00 89.69 222 ALA A CA 1
ATOM 1658 C C . ALA A 1 222 ? 4.336 -4.747 13.077 1.00 89.69 222 ALA A C 1
ATOM 1660 O O . ALA A 1 222 ? 4.202 -5.118 14.242 1.00 89.69 222 ALA A O 1
ATOM 1661 N N . GLY A 1 223 ? 3.602 -3.767 12.546 1.00 86.69 223 GLY A N 1
ATOM 1662 C CA . GLY A 1 223 ? 2.566 -3.040 13.275 1.00 86.69 223 GLY A CA 1
ATOM 1663 C C . GLY A 1 223 ? 1.457 -3.955 13.798 1.00 86.69 223 GLY A C 1
ATOM 1664 O O . GLY A 1 223 ? 1.105 -3.899 14.974 1.00 86.69 223 GLY A O 1
ATOM 1665 N N . LEU A 1 224 ? 0.981 -4.888 12.969 1.00 84.25 224 LEU A N 1
ATOM 1666 C CA . LEU A 1 224 ? -0.008 -5.892 13.372 1.00 84.25 224 LEU A CA 1
ATOM 1667 C C . LEU A 1 224 ? 0.494 -6.820 14.485 1.00 84.25 224 LEU A C 1
ATOM 1669 O O . LEU A 1 224 ? -0.283 -7.216 15.353 1.00 84.25 224 LEU A O 1
ATOM 1673 N N . ARG A 1 225 ? 1.783 -7.180 14.481 1.00 84.88 225 ARG A N 1
ATOM 1674 C CA . ARG A 1 225 ? 2.385 -7.984 15.558 1.00 84.88 225 ARG A CA 1
ATOM 1675 C C . ARG A 1 225 ? 2.487 -7.206 16.863 1.00 84.88 225 ARG A C 1
ATOM 1677 O O . ARG A 1 225 ? 2.236 -7.794 17.905 1.00 84.88 225 ARG A O 1
ATOM 1684 N N . ALA A 1 226 ? 2.817 -5.918 16.802 1.00 83.44 226 ALA A N 1
ATOM 1685 C CA . ALA A 1 226 ? 2.888 -5.066 17.986 1.00 83.44 226 ALA A CA 1
ATOM 1686 C C . ALA A 1 226 ? 1.517 -4.894 18.667 1.00 83.44 226 ALA A C 1
ATOM 1688 O O . ALA A 1 226 ? 1.456 -4.783 19.887 1.00 83.44 226 ALA A O 1
ATOM 1689 N N . LEU A 1 227 ? 0.423 -4.924 17.895 1.00 74.25 227 LEU A N 1
ATOM 1690 C CA . LEU A 1 227 ? -0.944 -4.838 18.423 1.00 74.25 227 LEU A CA 1
ATOM 1691 C C . LEU A 1 227 ? -1.478 -6.148 19.013 1.00 74.25 227 LEU A C 1
ATOM 1693 O O . LEU A 1 227 ? -2.425 -6.117 19.797 1.00 74.25 227 LEU A O 1
ATOM 1697 N N . ARG A 1 228 ? -0.907 -7.306 18.657 1.00 75.31 228 ARG A N 1
ATOM 1698 C CA . ARG A 1 228 ? -1.252 -8.567 19.322 1.00 75.31 228 ARG A CA 1
ATOM 1699 C C . ARG A 1 228 ? -0.617 -8.550 20.707 1.00 75.31 228 ARG A C 1
ATOM 1701 O O . ARG A 1 228 ? 0.504 -9.021 20.880 1.00 75.31 228 ARG A O 1
ATOM 1708 N N . VAL A 1 229 ? -1.341 -7.991 21.678 1.00 56.38 229 VAL A N 1
ATOM 1709 C CA . VAL A 1 229 ? -1.009 -8.108 23.101 1.00 56.38 229 VAL A CA 1
ATOM 1710 C C . VAL A 1 229 ? -0.736 -9.589 23.371 1.00 56.38 229 VAL A C 1
ATOM 1712 O O . VAL A 1 229 ? -1.570 -10.419 22.992 1.00 56.38 229 VAL A O 1
ATOM 1715 N N . PRO A 1 230 ? 0.424 -9.957 23.946 1.00 55.97 230 PRO A N 1
ATOM 1716 C CA . PRO A 1 230 ? 0.683 -11.339 24.300 1.00 55.97 230 PRO A CA 1
ATOM 1717 C C . PRO A 1 230 ? -0.444 -11.772 25.226 1.00 55.97 230 PRO A C 1
ATOM 1719 O O . PRO A 1 230 ? -0.577 -11.248 26.331 1.00 55.97 230 PRO A O 1
ATOM 1722 N N . SER A 1 231 ? -1.287 -12.688 24.745 1.00 53.97 231 SER A N 1
ATOM 1723 C CA . SER A 1 231 ? -2.290 -13.352 25.564 1.00 53.97 231 SER A CA 1
ATOM 1724 C C . SER A 1 231 ? -1.549 -13.857 26.788 1.00 53.97 231 SER A C 1
ATOM 1726 O O . SER A 1 231 ? -0.662 -14.706 26.645 1.00 53.97 231 SER A O 1
ATOM 1728 N N . ARG A 1 232 ? -1.834 -13.236 27.944 1.00 52.47 232 ARG A N 1
ATOM 1729 C CA . ARG A 1 232 ? -1.203 -13.539 29.230 1.00 52.47 232 ARG A CA 1
ATOM 1730 C C . ARG A 1 232 ? -1.148 -15.063 29.303 1.00 52.47 232 ARG A C 1
ATOM 1732 O O . ARG A 1 232 ? -2.210 -15.665 29.117 1.00 52.47 232 ARG A O 1
ATOM 1739 N N . PRO A 1 233 ? 0.046 -15.684 29.416 1.00 56.50 233 PRO A N 1
ATOM 1740 C CA . PRO A 1 233 ? 0.138 -17.136 29.412 1.00 56.50 233 PRO A CA 1
ATOM 1741 C C . PRO A 1 233 ? -0.871 -17.614 30.440 1.00 56.50 233 PRO A C 1
ATOM 1743 O O . PRO A 1 233 ? -0.828 -17.129 31.575 1.00 56.50 233 PRO A O 1
ATOM 1746 N N . ALA A 1 234 ? -1.845 -18.418 29.991 1.00 62.19 234 ALA A N 1
ATOM 1747 C CA . ALA A 1 234 ? -2.890 -18.946 30.852 1.00 62.19 234 ALA A CA 1
ATOM 1748 C C . ALA A 1 234 ? -2.170 -19.443 32.094 1.00 62.19 234 ALA A C 1
ATOM 1750 O O . ALA A 1 234 ? -1.269 -20.274 31.964 1.00 62.19 234 ALA A O 1
ATOM 1751 N N . SER A 1 235 ? -2.441 -18.803 33.234 1.00 57.06 235 SER A N 1
ATOM 1752 C CA . SER A 1 235 ? -1.738 -19.073 34.476 1.00 57.06 235 SER A CA 1
ATOM 1753 C C . SER A 1 235 ? -1.741 -20.579 34.648 1.00 57.06 235 SER A C 1
ATOM 1755 O O . SER A 1 235 ? -2.801 -21.182 34.800 1.00 57.06 235 SER A O 1
ATOM 1757 N N . SER A 1 236 ? -0.561 -21.179 34.534 1.00 56.34 236 SER A N 1
ATOM 1758 C CA . SER A 1 236 ? -0.300 -22.596 34.743 1.00 56.34 236 SER A CA 1
ATOM 1759 C C . SER A 1 236 ? -0.406 -22.883 36.239 1.00 56.34 236 SER A C 1
ATOM 1761 O O . SER A 1 236 ? 0.569 -23.231 36.895 1.00 56.34 236 SER A O 1
ATOM 1763 N N . GLY A 1 237 ? -1.581 -22.609 36.788 1.00 63.22 237 GLY A N 1
ATOM 1764 C CA . GLY A 1 237 ? -1.925 -22.691 38.188 1.00 63.22 237 GLY A CA 1
ATOM 1765 C C . GLY A 1 237 ? -3.222 -23.460 38.291 1.00 63.22 237 GLY A C 1
ATOM 1766 O O . GLY A 1 237 ? -4.269 -22.851 38.422 1.00 63.22 237 GLY A O 1
ATOM 1767 N N . GLU A 1 238 ? -3.121 -24.778 38.140 1.00 55.31 238 GLU A N 1
ATOM 1768 C CA . GLU A 1 238 ? -4.004 -25.785 38.736 1.00 55.31 238 GLU A CA 1
ATOM 1769 C C . GLU A 1 238 ? -3.434 -27.158 38.354 1.00 55.31 238 GLU A C 1
ATOM 1771 O O . GLU A 1 238 ? -3.801 -27.757 37.345 1.00 55.31 238 GLU A O 1
ATOM 1776 N N . GLY A 1 239 ? -2.437 -27.638 39.104 1.00 58.12 239 GLY A N 1
ATOM 1777 C CA . GLY A 1 239 ? -1.867 -28.950 38.799 1.00 58.12 239 GLY A CA 1
ATOM 1778 C C . GLY A 1 239 ? -0.716 -29.473 39.650 1.00 58.12 239 GLY A C 1
ATOM 1779 O O . GLY A 1 239 ? -0.240 -30.558 39.339 1.00 58.12 239 GLY A O 1
ATOM 1780 N N . GLU A 1 240 ? -0.266 -28.784 40.703 1.00 56.75 240 GLU A N 1
ATOM 1781 C CA . GLU A 1 240 ? 0.842 -29.301 41.525 1.00 56.75 240 GLU A CA 1
ATOM 1782 C C . GLU A 1 240 ? 0.598 -29.150 43.031 1.00 56.75 240 GLU A C 1
ATOM 1784 O O . GLU A 1 240 ? 1.468 -28.756 43.795 1.00 56.75 240 GLU A O 1
ATOM 1789 N N . GLU A 1 241 ? -0.611 -29.510 43.471 1.00 58.00 241 GLU A N 1
ATOM 1790 C CA . GLU A 1 241 ? -0.912 -29.705 44.893 1.00 58.00 241 GLU A CA 1
ATOM 1791 C C . GLU A 1 241 ? -1.695 -31.010 45.115 1.00 58.00 241 GLU A C 1
ATOM 1793 O O . GLU A 1 241 ? -2.807 -31.022 45.631 1.00 58.00 241 GLU A O 1
ATOM 1798 N N . ARG A 1 242 ? -1.126 -32.141 44.673 1.00 58.97 242 ARG A N 1
ATOM 1799 C CA . ARG A 1 242 ? -1.433 -33.483 45.209 1.00 58.97 242 ARG A CA 1
ATOM 1800 C C . ARG A 1 242 ? -0.223 -34.405 45.062 1.00 58.97 242 ARG A C 1
ATOM 1802 O O . ARG A 1 242 ? -0.153 -35.161 44.093 1.00 58.97 242 ARG A O 1
ATOM 1809 N N . ARG A 1 243 ? 0.689 -34.372 46.036 1.00 61.44 243 ARG A N 1
ATOM 1810 C CA . ARG A 1 243 ? 1.431 -35.542 46.536 1.00 61.44 243 ARG A CA 1
ATOM 1811 C C . ARG A 1 243 ? 2.094 -35.234 47.867 1.00 61.44 243 ARG A C 1
ATOM 1813 O O . ARG A 1 243 ? 2.698 -34.150 47.971 1.00 61.44 243 ARG A O 1
#